Protein AF-A0A2Z5EG34-F1 (afdb_monomer_lite)

Secondary structure (DSSP, 8-state):
--HHHHHHHHHHHHHH---S---------HHHHHHHHHHHHTS--S---B-TTS-TT---BEEEESS-EEE-TTT--SSP-GGGEEE---EEEEEETTEEEEEEEETTEEEEEEESSS--STTTSEE---HHHHHHHHHHHHHHHHTTTTSSTTT-------SS--TT-HHHHHHHHHHH--HHHIIIIISSTT-TTT-EEEETT--HHHHHHHHHHHTT-TTEEEEEETTEEEEEETTEEEEEE--SSS--HHHHHHHHHHHHTTTEEEEEEGGGTTSSEEEEEEEEHHHHHHHHHH-HHHHHHHEEE--TT--S--

Structure (mmCIF, N/CA/C/O backbone):
data_AF-A0A2Z5EG34-F1
#
_entry.id   AF-A0A2Z5EG34-F1
#
loop_
_atom_site.group_PDB
_atom_site.id
_atom_site.type_symbol
_atom_site.label_atom_id
_atom_site.label_alt_id
_atom_site.label_comp_id
_atom_site.label_asym_id
_atom_site.label_entity_id
_atom_site.label_seq_id
_atom_site.pdbx_PDB_ins_code
_atom_site.Cartn_x
_atom_site.Cartn_y
_atom_site.Cartn_z
_atom_site.occupancy
_atom_site.B_iso_or_equiv
_atom_site.auth_seq_id
_atom_site.auth_comp_id
_atom_site.auth_asym_id
_atom_site.auth_atom_id
_atom_site.pdbx_PDB_model_num
ATOM 1 N N . MET A 1 1 ? 37.515 2.424 -2.376 1.00 34.75 1 MET A N 1
ATOM 2 C CA . MET A 1 1 ? 37.565 3.226 -3.618 1.00 34.75 1 MET A CA 1
ATOM 3 C C . MET A 1 1 ? 36.125 3.601 -3.942 1.00 34.75 1 MET A C 1
ATOM 5 O O . MET A 1 1 ? 35.314 2.704 -4.103 1.00 34.75 1 MET A O 1
ATOM 9 N N . THR A 1 2 ? 35.752 4.876 -3.839 1.00 30.62 2 THR A N 1
ATOM 10 C CA . THR A 1 2 ? 34.340 5.303 -3.788 1.00 30.62 2 THR A CA 1
ATOM 11 C C . THR A 1 2 ? 33.711 5.290 -5.184 1.00 30.62 2 THR A C 1
ATOM 13 O O . THR A 1 2 ? 34.244 5.936 -6.084 1.00 30.62 2 THR A O 1
ATOM 16 N N . ILE A 1 3 ? 32.570 4.609 -5.347 1.00 33.88 3 ILE A N 1
ATOM 17 C CA . ILE A 1 3 ? 31.796 4.477 -6.603 1.00 33.88 3 ILE A CA 1
ATOM 18 C C . ILE A 1 3 ? 31.566 5.836 -7.299 1.00 33.88 3 ILE A C 1
ATOM 20 O O . ILE A 1 3 ? 31.658 5.930 -8.519 1.00 33.88 3 ILE A O 1
ATOM 24 N N . GLY A 1 4 ? 31.422 6.930 -6.538 1.00 29.20 4 GLY A N 1
ATOM 25 C CA . GLY A 1 4 ? 31.305 8.291 -7.086 1.00 29.20 4 GLY A CA 1
ATOM 26 C C . GLY A 1 4 ? 32.520 8.795 -7.890 1.00 29.20 4 GLY A C 1
ATOM 27 O O . GLY A 1 4 ? 32.334 9.497 -8.878 1.00 29.20 4 GLY A O 1
ATOM 28 N N . ARG A 1 5 ? 33.760 8.402 -7.545 1.00 32.72 5 ARG A N 1
ATOM 29 C CA . ARG A 1 5 ? 34.961 8.743 -8.345 1.00 32.72 5 ARG A CA 1
ATOM 30 C C . ARG A 1 5 ? 35.106 7.865 -9.591 1.00 32.72 5 ARG A C 1
ATOM 32 O O . ARG A 1 5 ? 35.781 8.261 -10.535 1.00 32.72 5 ARG A O 1
ATOM 39 N N . TRP A 1 6 ? 34.485 6.687 -9.594 1.00 36.12 6 TRP A N 1
ATOM 40 C CA . TRP A 1 6 ? 34.473 5.784 -10.743 1.00 36.12 6 TRP A CA 1
ATOM 41 C C . TRP A 1 6 ? 33.443 6.234 -11.791 1.00 36.12 6 TRP A C 1
ATOM 43 O O . TRP A 1 6 ? 33.775 6.284 -12.969 1.00 36.12 6 TRP A O 1
ATOM 53 N N . PHE A 1 7 ? 32.265 6.703 -11.358 1.00 34.62 7 PHE A N 1
ATOM 54 C CA . PHE A 1 7 ? 31.218 7.245 -12.237 1.00 34.62 7 PHE A CA 1
ATOM 55 C C . PHE A 1 7 ? 31.613 8.581 -12.895 1.00 34.62 7 PHE A C 1
ATOM 57 O O . PHE A 1 7 ? 31.449 8.748 -14.100 1.00 34.62 7 PHE A O 1
ATOM 64 N N . GLN A 1 8 ? 32.243 9.500 -12.146 1.00 35.69 8 GLN A N 1
ATOM 65 C CA . GLN A 1 8 ? 32.895 10.679 -12.743 1.00 35.69 8 GLN A CA 1
ATOM 66 C C . GLN A 1 8 ? 33.997 10.272 -13.731 1.00 35.69 8 GLN A C 1
ATOM 68 O O . GLN A 1 8 ? 34.144 10.898 -14.771 1.00 35.69 8 GLN A O 1
ATOM 73 N N . GLY A 1 9 ? 34.732 9.191 -13.451 1.00 37.25 9 GLY A N 1
ATOM 74 C CA . GLY A 1 9 ? 35.727 8.639 -14.368 1.00 37.25 9 GLY A CA 1
ATOM 75 C C . GLY A 1 9 ? 35.137 8.048 -15.653 1.00 37.25 9 GLY A C 1
ATOM 76 O O . GLY A 1 9 ? 35.780 8.155 -16.690 1.00 37.25 9 GLY A O 1
ATOM 77 N N . LEU A 1 10 ? 33.940 7.456 -15.608 1.00 36.50 10 LEU A N 1
ATOM 78 C CA . LEU A 1 10 ? 33.241 6.907 -16.777 1.00 36.50 10 LEU A CA 1
ATOM 79 C C . LEU A 1 10 ? 32.707 8.037 -17.679 1.00 36.50 10 LEU A C 1
ATOM 81 O O . LEU A 1 10 ? 32.947 8.038 -18.884 1.00 36.50 10 LEU A O 1
ATOM 85 N N . ILE A 1 11 ? 32.092 9.058 -17.068 1.00 36.75 11 ILE A N 1
ATOM 86 C CA . ILE A 1 11 ? 31.599 10.261 -17.757 1.00 36.75 11 ILE A CA 1
ATOM 87 C C . ILE A 1 11 ? 32.770 11.061 -18.359 1.00 36.75 11 ILE A C 1
ATOM 89 O O . ILE A 1 11 ? 32.725 11.433 -19.528 1.00 36.75 11 ILE A O 1
ATOM 93 N N . SER A 1 12 ? 33.858 11.277 -17.610 1.00 34.72 12 SER A N 1
ATOM 94 C CA . SER A 1 12 ? 35.022 12.031 -18.100 1.00 34.72 12 SER A CA 1
ATOM 95 C C . SER A 1 12 ? 35.828 11.286 -19.172 1.00 34.72 12 SER A C 1
ATOM 97 O O . SER A 1 12 ? 36.296 11.921 -20.112 1.00 34.72 12 SER A O 1
ATOM 99 N N . ARG A 1 13 ? 35.959 9.950 -19.102 1.00 35.88 13 ARG A N 1
ATOM 100 C CA . ARG A 1 13 ? 36.666 9.173 -20.143 1.00 35.88 13 ARG A CA 1
ATOM 101 C C . ARG A 1 13 ? 35.944 9.192 -21.488 1.00 35.88 13 ARG A C 1
ATOM 103 O O . ARG A 1 13 ? 36.617 9.231 -22.515 1.00 35.88 13 ARG A O 1
ATOM 110 N N . ASN A 1 14 ? 34.612 9.205 -21.495 1.00 38.03 14 ASN A N 1
ATOM 111 C CA . ASN A 1 14 ? 33.829 9.236 -22.735 1.00 38.03 14 ASN A CA 1
ATOM 112 C C . ASN A 1 14 ? 33.688 10.652 -23.322 1.00 38.03 14 ASN A C 1
ATOM 114 O O . ASN A 1 14 ? 33.504 10.784 -24.528 1.00 38.03 14 ASN A O 1
ATOM 118 N N . CYS A 1 15 ? 33.860 11.714 -22.523 1.00 35.44 15 CYS A N 1
ATOM 119 C CA . CYS A 1 15 ? 33.946 13.087 -23.042 1.00 35.44 15 CYS A CA 1
ATOM 120 C C . CYS A 1 15 ? 35.317 13.426 -23.661 1.00 35.44 15 CYS A C 1
ATOM 122 O O . CYS A 1 15 ? 35.383 14.274 -24.546 1.00 35.44 15 CYS A O 1
ATOM 124 N N . GLU A 1 16 ? 36.407 12.780 -23.227 1.00 31.05 16 GLU A N 1
ATOM 125 C CA . GLU A 1 16 ? 37.766 13.068 -23.726 1.00 31.05 16 GLU A CA 1
ATOM 126 C C . GLU A 1 16 ? 38.237 12.123 -24.849 1.00 31.05 16 GLU A C 1
ATOM 128 O O . GLU A 1 16 ? 39.164 12.454 -25.587 1.00 31.05 16 GLU A O 1
ATOM 133 N N . SER A 1 17 ? 37.582 10.974 -25.048 1.00 35.22 17 SER A N 1
ATOM 134 C CA . SER A 1 17 ? 37.924 10.000 -26.099 1.00 35.22 17 SER A CA 1
ATOM 135 C C . SER A 1 17 ? 37.089 10.157 -27.377 1.00 35.22 17 SER A C 1
ATOM 137 O O . SER A 1 17 ? 36.673 9.183 -28.001 1.00 35.22 17 SER A O 1
ATOM 139 N N . GLY A 1 18 ? 36.938 11.397 -27.855 1.00 35.00 18 GLY A N 1
ATOM 140 C CA . GLY A 1 18 ? 36.490 11.719 -29.221 1.00 35.00 18 GLY A CA 1
ATOM 141 C C . GLY A 1 18 ? 37.501 11.320 -30.312 1.00 35.00 18 GLY A C 1
ATOM 142 O O . GLY A 1 18 ? 37.714 12.057 -31.272 1.00 35.00 18 GLY A O 1
ATOM 143 N N . GLY A 1 19 ? 38.171 10.177 -30.149 1.00 33.28 19 GLY A N 1
ATOM 144 C CA . GLY A 1 19 ? 39.276 9.709 -30.972 1.00 33.28 19 GLY A CA 1
ATOM 145 C C . GLY A 1 19 ? 39.121 8.239 -31.344 1.00 33.28 19 GLY A C 1
ATOM 146 O O . GLY A 1 19 ? 39.514 7.360 -30.590 1.00 33.28 19 GLY A O 1
ATOM 147 N N . ALA A 1 20 ? 38.621 8.024 -32.561 1.00 35.72 20 ALA A N 1
ATOM 148 C CA . ALA A 1 20 ? 38.769 6.829 -33.392 1.00 35.72 20 ALA A CA 1
ATOM 149 C C . ALA A 1 20 ? 38.127 5.503 -32.913 1.00 35.72 20 ALA A C 1
ATOM 151 O O . ALA A 1 20 ? 38.729 4.692 -32.219 1.00 35.72 20 ALA A O 1
ATOM 152 N N . GLY A 1 21 ? 36.968 5.185 -33.505 1.00 33.00 21 GLY A N 1
ATOM 153 C CA . GLY A 1 21 ? 36.762 3.851 -34.091 1.00 33.00 21 GLY A CA 1
ATOM 154 C C . GLY A 1 21 ? 35.868 2.846 -33.360 1.00 33.00 21 GLY A C 1
ATOM 155 O O . GLY A 1 21 ? 35.730 1.730 -33.856 1.00 33.00 21 GLY A O 1
ATOM 156 N N . GLY A 1 22 ? 35.225 3.196 -32.248 1.00 30.83 22 GLY A N 1
ATOM 157 C CA . GLY A 1 22 ? 34.206 2.335 -31.640 1.00 30.83 22 GLY A CA 1
ATOM 158 C C . GLY A 1 22 ? 32.849 2.531 -32.314 1.00 30.83 22 GLY A C 1
ATOM 159 O O . GLY A 1 22 ? 32.220 3.566 -32.118 1.00 30.83 22 GLY A O 1
ATOM 160 N N . LYS A 1 23 ? 32.378 1.566 -33.113 1.00 30.23 23 LYS A N 1
ATOM 161 C CA . LYS A 1 23 ? 30.953 1.524 -33.487 1.00 30.23 23 LYS A CA 1
ATOM 162 C C . LYS A 1 23 ? 30.122 1.363 -32.205 1.00 30.23 23 LYS A C 1
ATOM 164 O O . LYS A 1 23 ? 30.540 0.570 -31.360 1.00 30.23 23 LYS A O 1
ATOM 169 N N . PRO A 1 24 ? 28.966 2.039 -32.066 1.00 36.91 24 PRO A N 1
ATOM 170 C CA . PRO A 1 24 ? 28.042 1.758 -30.975 1.00 36.91 24 PRO A CA 1
ATOM 171 C C . PR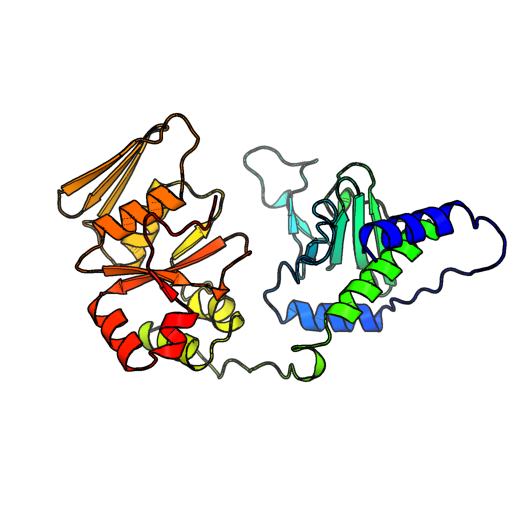O A 1 24 ? 27.656 0.280 -31.063 1.00 36.91 24 PRO A C 1
ATOM 173 O O . PRO A 1 24 ? 27.092 -0.176 -32.061 1.00 36.91 24 PRO A O 1
ATOM 176 N N . THR A 1 25 ? 28.073 -0.501 -30.072 1.00 43.59 25 THR A N 1
ATOM 177 C CA . THR A 1 25 ? 27.696 -1.905 -29.968 1.00 43.59 25 THR A CA 1
ATOM 178 C C . THR A 1 25 ? 26.291 -1.908 -29.400 1.00 43.59 25 THR A C 1
ATOM 180 O O . THR A 1 25 ? 26.170 -1.822 -28.191 1.00 43.59 25 THR A O 1
ATOM 183 N N . GLY A 1 26 ? 25.249 -1.943 -30.231 1.00 50.06 26 GLY A N 1
ATOM 184 C CA . GLY A 1 26 ? 23.890 -2.171 -29.735 1.00 50.06 26 GLY A CA 1
ATOM 185 C C . GLY A 1 26 ? 23.854 -3.495 -28.970 1.00 50.06 26 GLY A C 1
ATOM 186 O O . GLY A 1 26 ? 23.788 -4.558 -29.587 1.00 50.06 26 GLY A O 1
ATOM 187 N N . ARG A 1 27 ? 24.009 -3.430 -27.643 1.00 65.25 27 ARG A N 1
ATOM 188 C CA . ARG A 1 27 ? 24.053 -4.603 -26.752 1.00 65.25 27 ARG A CA 1
ATOM 189 C C . ARG A 1 27 ? 22.650 -5.073 -26.393 1.00 65.25 27 ARG A C 1
ATOM 191 O O . ARG A 1 27 ? 22.444 -6.258 -26.132 1.00 65.25 27 ARG A O 1
ATOM 198 N N . ILE A 1 28 ? 21.690 -4.155 -26.423 1.00 77.38 28 ILE A N 1
ATOM 199 C CA . ILE A 1 28 ? 20.274 -4.433 -26.216 1.00 77.38 28 ILE A CA 1
ATOM 200 C C . ILE A 1 28 ? 19.667 -4.853 -27.553 1.00 77.38 28 ILE A C 1
ATOM 202 O O . ILE A 1 28 ? 19.673 -4.090 -28.521 1.00 77.38 28 ILE A O 1
ATOM 206 N N . THR A 1 29 ? 19.146 -6.080 -27.610 1.00 81.69 29 THR A N 1
ATOM 207 C CA . THR A 1 29 ? 18.460 -6.605 -28.797 1.00 81.69 29 THR A CA 1
ATOM 208 C C . THR A 1 29 ? 16.943 -6.590 -28.601 1.00 81.69 29 THR A C 1
ATOM 210 O O . THR A 1 29 ? 16.478 -6.685 -27.459 1.00 81.69 29 THR A O 1
ATOM 213 N N . PRO A 1 30 ? 16.156 -6.513 -29.692 1.00 81.06 30 PRO A N 1
ATOM 214 C CA . PRO A 1 30 ? 14.704 -6.649 -29.635 1.00 81.06 30 PRO A CA 1
ATOM 215 C C . PRO A 1 30 ? 14.240 -7.890 -28.871 1.00 81.06 30 PRO A C 1
ATOM 217 O O . PRO A 1 30 ? 13.355 -7.796 -28.031 1.00 81.06 30 PRO A O 1
ATOM 220 N N . GLU A 1 31 ? 14.869 -9.043 -29.109 1.00 77.81 31 GLU A N 1
ATOM 221 C CA . GLU A 1 31 ? 14.491 -10.315 -28.487 1.00 77.81 31 GLU A CA 1
ATOM 222 C C . GLU A 1 31 ? 14.730 -10.299 -26.977 1.00 77.81 31 GLU A C 1
ATOM 224 O O . GLU A 1 31 ? 13.917 -10.810 -26.208 1.00 77.81 31 GLU A O 1
ATOM 229 N N . ARG A 1 32 ? 15.840 -9.692 -26.545 1.00 75.62 32 ARG A N 1
ATOM 230 C CA . ARG A 1 32 ? 16.186 -9.566 -25.127 1.00 75.62 32 ARG A CA 1
ATOM 231 C C . ARG A 1 32 ? 15.225 -8.623 -24.411 1.00 75.62 32 ARG A C 1
ATOM 233 O O . ARG A 1 32 ? 14.746 -8.945 -23.327 1.00 75.62 32 ARG A O 1
ATOM 240 N N . LEU A 1 33 ? 14.923 -7.484 -25.031 1.00 78.75 33 LEU A N 1
ATOM 241 C CA . LEU A 1 33 ? 13.986 -6.511 -24.483 1.00 78.75 33 LEU A CA 1
ATOM 242 C C . LEU A 1 33 ? 12.561 -7.078 -24.433 1.00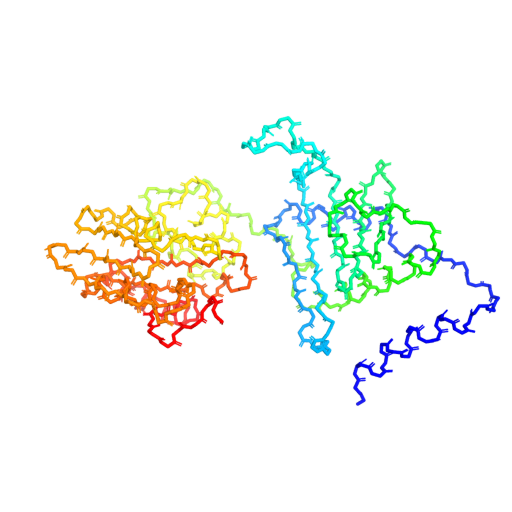 78.75 33 LEU A C 1
ATOM 244 O O . LEU A 1 33 ? 11.882 -6.923 -23.424 1.00 78.75 33 LEU A O 1
ATOM 248 N N . GLU A 1 34 ? 12.141 -7.817 -25.462 1.00 77.81 34 GLU A N 1
ATOM 249 C CA . GLU A 1 34 ? 10.852 -8.512 -25.489 1.00 77.81 34 GLU A CA 1
ATOM 250 C C . GLU A 1 34 ? 10.757 -9.582 -24.396 1.00 77.81 34 GLU A C 1
ATOM 252 O O . GLU A 1 34 ? 9.721 -9.690 -23.746 1.00 77.81 34 GLU A O 1
ATOM 257 N N . ALA A 1 35 ? 11.828 -10.338 -24.129 1.00 71.62 35 ALA A N 1
ATOM 258 C CA . ALA A 1 35 ? 11.853 -11.302 -23.027 1.00 71.62 35 ALA A CA 1
ATOM 259 C C . ALA A 1 35 ? 11.683 -10.615 -21.660 1.00 71.62 35 ALA A C 1
ATOM 261 O O . ALA A 1 35 ? 10.919 -11.092 -20.820 1.00 71.62 35 ALA A O 1
ATOM 262 N N . ILE A 1 36 ? 12.336 -9.467 -21.459 1.00 73.06 36 ILE A N 1
ATOM 263 C CA . ILE A 1 36 ? 12.190 -8.653 -20.244 1.00 73.06 36 ILE A CA 1
ATOM 264 C C . ILE A 1 36 ? 10.776 -8.085 -20.137 1.00 73.06 36 ILE A C 1
ATOM 266 O O . ILE A 1 36 ? 10.174 -8.153 -19.071 1.00 73.06 36 ILE A O 1
ATOM 270 N N . PHE A 1 37 ? 10.208 -7.572 -21.228 1.00 74.06 37 PHE A N 1
ATOM 271 C CA . PHE A 1 37 ? 8.843 -7.046 -21.239 1.00 74.06 37 PHE A CA 1
ATOM 272 C C . PHE A 1 37 ? 7.803 -8.141 -21.042 1.00 74.06 37 PHE A C 1
ATOM 274 O O . PHE A 1 37 ? 6.811 -7.921 -20.360 1.00 74.06 37 PHE A O 1
ATOM 281 N N . ALA A 1 38 ? 8.015 -9.332 -21.596 1.00 68.19 38 ALA A N 1
ATOM 282 C CA . ALA A 1 38 ? 7.157 -10.484 -21.365 1.00 68.19 38 ALA A CA 1
ATOM 283 C C . ALA A 1 38 ? 7.217 -10.944 -19.904 1.00 68.19 38 ALA A C 1
ATOM 285 O O . ALA A 1 38 ? 6.170 -11.221 -19.321 1.00 68.19 38 ALA A O 1
ATOM 286 N N . TYR A 1 39 ? 8.412 -10.968 -19.303 1.00 61.94 39 TYR A N 1
ATOM 287 C CA . TYR A 1 39 ? 8.579 -11.222 -17.873 1.00 61.94 39 TYR A CA 1
ATOM 288 C C . TYR A 1 39 ? 7.845 -10.166 -17.045 1.00 61.94 39 TYR A C 1
ATOM 290 O O . TYR A 1 39 ? 7.032 -10.503 -16.190 1.00 61.94 39 TYR A O 1
ATOM 298 N N . ALA A 1 40 ? 8.077 -8.891 -17.340 1.00 61.06 40 ALA A N 1
ATOM 299 C CA . ALA A 1 40 ? 7.568 -7.793 -16.542 1.00 61.06 40 ALA A CA 1
ATOM 300 C C . ALA A 1 40 ? 6.061 -7.540 -16.746 1.00 61.06 40 ALA A C 1
ATOM 302 O O . ALA A 1 40 ? 5.381 -7.185 -15.800 1.00 61.06 40 ALA A O 1
ATOM 303 N N . ARG A 1 41 ? 5.471 -7.824 -17.918 1.00 58.78 41 ARG A N 1
ATOM 304 C CA . ARG A 1 41 ? 3.998 -7.870 -18.102 1.00 58.78 41 ARG A CA 1
ATOM 305 C C . ARG A 1 41 ? 3.331 -8.961 -17.259 1.00 58.78 41 ARG A C 1
ATOM 307 O O . ARG A 1 41 ? 2.125 -8.924 -17.042 1.00 58.78 41 ARG A O 1
ATOM 314 N N . GLY A 1 42 ? 4.104 -9.951 -16.816 1.00 46.75 42 GLY A N 1
ATOM 315 C CA . GLY A 1 42 ? 3.672 -10.981 -15.878 1.00 46.75 42 GLY A CA 1
ATOM 316 C C . GLY A 1 42 ? 3.893 -10.624 -14.407 1.00 46.75 42 GLY A C 1
ATOM 317 O O . GLY A 1 42 ? 3.582 -11.463 -13.563 1.00 46.75 42 GLY A O 1
ATOM 318 N N . THR A 1 43 ? 4.431 -9.438 -14.093 1.00 43.03 43 THR A N 1
ATOM 319 C CA . THR A 1 43 ? 4.716 -8.980 -12.728 1.00 43.03 43 THR A CA 1
ATOM 320 C C . THR A 1 43 ? 4.121 -7.585 -12.483 1.00 43.03 43 THR A C 1
ATOM 322 O O . THR A 1 43 ? 4.163 -6.713 -13.340 1.00 43.03 43 THR A O 1
ATOM 325 N N . THR A 1 44 ? 3.565 -7.327 -11.298 1.00 39.44 44 THR A N 1
ATOM 326 C CA . THR A 1 44 ? 3.036 -6.004 -10.892 1.00 39.44 44 THR A CA 1
ATOM 327 C C . THR A 1 44 ? 4.132 -4.997 -10.529 1.00 39.44 44 THR A C 1
ATOM 329 O O . THR A 1 44 ? 3.946 -4.111 -9.699 1.00 39.44 44 THR A O 1
ATOM 332 N N . VAL A 1 45 ? 5.323 -5.129 -11.120 1.00 42.72 45 VAL A N 1
ATOM 333 C CA . VAL A 1 45 ? 6.454 -4.291 -10.739 1.00 42.72 45 VAL A CA 1
ATOM 334 C C . VAL A 1 45 ? 6.451 -2.984 -11.527 1.00 42.72 45 VAL A C 1
ATOM 336 O O . VAL A 1 45 ? 7.009 -2.902 -12.618 1.00 42.72 45 VAL A O 1
ATOM 339 N N . GLU A 1 46 ? 5.884 -1.938 -10.929 1.00 39.62 46 GLU A N 1
ATOM 340 C CA . GLU A 1 46 ? 6.000 -0.560 -11.429 1.00 39.62 46 GLU A CA 1
ATOM 341 C C . GLU A 1 46 ? 7.400 0.042 -11.185 1.00 39.62 46 GLU A C 1
ATOM 343 O O . GLU A 1 46 ? 7.775 1.038 -11.811 1.00 39.62 46 GLU A O 1
ATOM 348 N N . SER A 1 47 ? 8.218 -0.567 -10.308 1.00 42.66 47 SER A N 1
ATOM 349 C CA . SER A 1 47 ? 9.633 -0.206 -10.142 1.00 42.66 47 SER A CA 1
ATOM 350 C C . SER A 1 47 ? 10.524 -1.362 -9.657 1.00 42.66 47 SER A C 1
ATOM 352 O O . SER A 1 47 ? 10.286 -1.946 -8.602 1.00 42.66 47 SER A O 1
ATOM 354 N N . ILE A 1 48 ? 11.581 -1.706 -10.407 1.00 43.38 48 ILE A N 1
ATOM 355 C CA . ILE A 1 48 ? 12.607 -2.667 -9.952 1.00 43.38 48 ILE A CA 1
ATOM 356 C C . ILE A 1 48 ? 13.816 -1.872 -9.454 1.00 43.38 48 ILE A C 1
ATOM 358 O O . ILE A 1 48 ? 14.748 -1.606 -10.207 1.00 43.38 48 ILE A O 1
ATOM 362 N N . GLY A 1 49 ? 13.797 -1.537 -8.162 1.00 41.62 49 GLY A N 1
ATOM 363 C CA . GLY A 1 49 ? 14.984 -1.211 -7.370 1.00 41.62 49 GLY A CA 1
ATOM 364 C C . GLY A 1 49 ? 15.562 0.197 -7.548 1.00 41.62 49 GLY A C 1
ATOM 365 O O . GLY A 1 49 ? 15.958 0.613 -8.632 1.00 41.62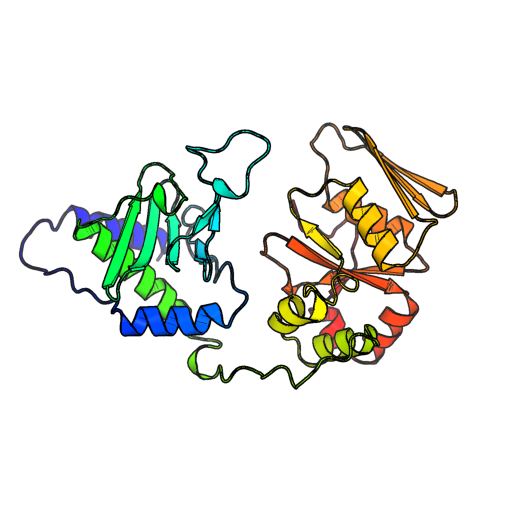 49 GLY A O 1
ATOM 366 N N . ALA A 1 50 ? 15.735 0.898 -6.426 1.00 39.72 50 ALA A N 1
ATOM 367 C CA . ALA A 1 50 ? 16.760 1.926 -6.324 1.00 39.72 50 ALA A CA 1
ATOM 368 C C . ALA A 1 50 ? 18.119 1.238 -6.110 1.00 39.72 50 ALA A C 1
ATOM 370 O O . ALA A 1 50 ? 18.265 0.397 -5.221 1.00 39.72 50 ALA A O 1
ATOM 371 N N . LEU A 1 51 ? 19.148 1.611 -6.876 1.00 42.16 51 LEU A N 1
ATOM 372 C CA . LEU A 1 51 ? 20.535 1.223 -6.582 1.00 42.16 51 LEU A CA 1
ATOM 373 C C . LEU A 1 51 ? 20.977 1.876 -5.253 1.00 42.16 51 LEU A C 1
ATOM 375 O O . LEU A 1 51 ? 21.594 2.940 -5.235 1.00 42.16 51 LEU A O 1
ATOM 379 N N . HIS A 1 52 ? 20.677 1.244 -4.114 1.00 37.44 52 HIS A N 1
ATOM 380 C CA . HIS A 1 52 ? 20.931 1.774 -2.762 1.00 37.44 52 HIS A CA 1
ATOM 381 C C . HIS A 1 52 ? 22.424 1.947 -2.401 1.00 37.44 52 HIS A C 1
ATOM 383 O O . HIS A 1 52 ? 22.752 2.465 -1.332 1.00 37.44 52 HIS A O 1
ATOM 389 N N . HIS A 1 53 ? 23.342 1.561 -3.292 1.00 38.28 53 HIS A N 1
ATOM 390 C CA . HIS A 1 53 ? 24.789 1.745 -3.135 1.00 38.28 53 HIS A CA 1
ATOM 391 C C . HIS A 1 53 ? 25.378 2.874 -3.992 1.00 38.28 53 HIS A C 1
ATOM 393 O O . HIS A 1 53 ? 26.587 3.125 -3.941 1.00 38.28 53 HIS A O 1
ATOM 399 N N . ALA A 1 54 ? 24.547 3.595 -4.745 1.00 36.56 54 ALA A N 1
ATOM 400 C CA . ALA A 1 54 ? 24.977 4.797 -5.435 1.00 36.56 54 ALA A CA 1
ATOM 401 C C . ALA A 1 54 ? 25.048 5.993 -4.451 1.00 36.56 54 ALA A C 1
ATOM 403 O O . ALA A 1 54 ? 24.282 6.060 -3.485 1.00 36.56 54 ALA A O 1
ATOM 404 N N . PRO A 1 55 ? 25.978 6.952 -4.634 1.00 35.47 55 PRO A N 1
ATOM 405 C CA . PRO A 1 55 ? 26.009 8.185 -3.843 1.00 35.47 55 PRO A CA 1
ATOM 406 C C . PRO A 1 55 ? 24.631 8.867 -3.837 1.00 35.47 55 PRO A C 1
ATOM 408 O O . PRO A 1 55 ? 23.939 8.796 -4.845 1.00 35.47 55 PRO A O 1
ATOM 411 N N . ARG A 1 56 ? 24.263 9.581 -2.757 1.00 36.50 56 ARG A N 1
ATOM 412 C CA . ARG A 1 56 ? 22.942 10.226 -2.498 1.00 36.50 56 ARG A CA 1
ATOM 413 C C . ARG A 1 56 ? 22.322 11.072 -3.639 1.00 36.50 56 ARG A C 1
ATOM 415 O O . ARG A 1 56 ? 21.209 11.557 -3.490 1.00 36.50 56 ARG A O 1
ATOM 422 N N . HIS A 1 57 ? 23.039 11.280 -4.737 1.00 35.84 57 HIS A N 1
ATOM 423 C CA . HIS A 1 57 ? 22.664 12.042 -5.927 1.00 35.84 57 HIS A CA 1
ATOM 424 C C . HIS A 1 57 ? 22.318 11.157 -7.141 1.00 35.84 57 HIS A C 1
ATOM 426 O O . HIS A 1 57 ? 21.752 11.674 -8.091 1.00 35.84 57 HIS A O 1
ATOM 432 N N . LEU A 1 58 ? 22.612 9.853 -7.127 1.00 40.25 58 LEU A N 1
ATOM 433 C CA . LEU A 1 58 ? 22.270 8.896 -8.186 1.00 40.25 58 LEU A CA 1
ATOM 434 C C . LEU A 1 58 ? 21.122 7.998 -7.707 1.00 40.25 58 LEU A C 1
ATOM 436 O O . LEU A 1 58 ? 21.332 6.853 -7.319 1.00 40.25 58 LEU A O 1
ATOM 440 N N . LYS A 1 59 ? 19.897 8.532 -7.694 1.00 42.59 59 LYS A N 1
ATOM 441 C CA . LYS A 1 59 ? 18.704 7.681 -7.646 1.00 42.59 59 LYS A CA 1
ATOM 442 C C . LYS A 1 59 ? 18.457 7.183 -9.062 1.00 42.59 59 LYS A C 1
ATOM 444 O O . LYS A 1 59 ? 17.872 7.910 -9.849 1.00 42.59 59 LYS A O 1
ATOM 449 N N . PHE A 1 60 ? 18.955 5.993 -9.377 1.00 44.75 60 PHE A N 1
ATOM 450 C CA . PHE A 1 60 ? 18.470 5.253 -10.533 1.00 44.75 60 PHE A CA 1
ATOM 451 C C . PHE A 1 60 ? 17.141 4.639 -10.134 1.00 44.75 60 PHE A C 1
ATOM 453 O O . PHE A 1 60 ? 17.128 3.715 -9.323 1.00 44.75 60 PHE A O 1
ATOM 460 N N . ASN A 1 61 ? 16.052 5.184 -10.660 1.00 49.50 61 ASN A N 1
ATOM 461 C CA . ASN A 1 61 ? 14.773 4.501 -10.614 1.00 49.50 61 ASN A CA 1
ATOM 462 C C . ASN A 1 61 ? 14.590 3.829 -11.964 1.00 49.50 61 ASN A C 1
ATOM 464 O O . ASN A 1 61 ? 14.639 4.524 -12.981 1.00 49.50 61 ASN A O 1
ATOM 468 N N . LEU A 1 62 ? 14.413 2.509 -11.948 1.00 55.31 62 LEU A N 1
ATOM 469 C CA . LEU A 1 62 ? 13.904 1.787 -13.097 1.00 55.31 62 LEU A CA 1
ATOM 470 C C . LEU A 1 62 ? 12.398 1.639 -12.949 1.00 55.31 62 LEU A C 1
ATOM 472 O O . LEU A 1 62 ? 11.948 0.890 -12.082 1.00 55.31 62 LEU A O 1
ATOM 476 N N . HIS A 1 63 ? 11.647 2.314 -13.811 1.00 61.72 63 HIS A N 1
ATOM 477 C CA . HIS A 1 63 ? 10.209 2.099 -13.924 1.00 61.72 63 HIS A CA 1
ATOM 478 C C . HIS A 1 63 ? 9.915 1.246 -15.147 1.00 61.72 63 HIS A C 1
ATOM 480 O O . HIS A 1 63 ? 10.428 1.515 -16.237 1.00 61.72 63 HIS A O 1
ATOM 486 N N . PHE A 1 64 ? 9.109 0.206 -14.949 1.00 64.06 64 PHE A N 1
ATOM 487 C CA . PHE A 1 64 ? 8.552 -0.567 -16.042 1.00 64.06 64 PHE A CA 1
ATOM 488 C C . PHE A 1 64 ? 7.082 -0.207 -16.188 1.00 64.06 64 PHE A C 1
ATOM 490 O O . PHE A 1 64 ? 6.313 -0.266 -15.233 1.00 64.06 64 PHE A O 1
ATOM 497 N N . HIS A 1 65 ? 6.704 0.155 -17.405 1.00 65.12 65 HIS A N 1
ATOM 498 C CA . HIS A 1 65 ? 5.329 0.486 -17.734 1.00 65.12 65 HIS A CA 1
ATOM 499 C C . HIS A 1 65 ? 4.827 -0.543 -18.761 1.00 65.12 65 HIS A C 1
ATOM 501 O O . HIS A 1 65 ? 5.152 -0.399 -19.938 1.00 65.12 65 HIS A O 1
ATOM 507 N N . PRO A 1 66 ? 4.118 -1.613 -18.347 1.00 52.38 66 PRO A N 1
ATOM 508 C CA . PRO A 1 66 ? 3.670 -2.684 -19.247 1.00 52.38 66 PRO A CA 1
ATOM 509 C C . PRO A 1 66 ? 2.559 -2.256 -20.199 1.00 52.38 66 PRO A C 1
ATOM 511 O O . PRO A 1 66 ? 2.606 -2.602 -21.377 1.00 52.38 66 PRO A O 1
ATOM 514 N N . ASP A 1 67 ? 1.609 -1.479 -19.677 1.00 55.16 67 ASP A N 1
ATOM 515 C CA . ASP A 1 67 ? 0.469 -0.916 -20.400 1.00 55.16 67 ASP A CA 1
ATOM 516 C C . ASP A 1 67 ? 0.391 0.588 -20.120 1.00 55.16 67 ASP A C 1
ATOM 518 O O . ASP A 1 67 ? -0.533 1.065 -19.455 1.00 55.16 67 ASP A O 1
ATOM 522 N N . PRO A 1 68 ? 1.404 1.361 -20.545 1.00 63.09 68 PRO A N 1
ATOM 523 C CA . PRO A 1 68 ? 1.470 2.747 -20.158 1.00 63.09 68 PRO A CA 1
ATOM 524 C C . PRO A 1 68 ? 0.358 3.547 -20.838 1.00 63.09 68 PRO A C 1
ATOM 526 O O . PRO A 1 68 ? 0.286 3.653 -22.069 1.00 63.09 68 PRO A O 1
ATOM 529 N N . PHE A 1 69 ? -0.473 4.171 -20.020 1.00 63.34 69 PHE A N 1
ATOM 530 C CA . PHE A 1 69 ? -1.338 5.247 -20.446 1.00 63.34 69 PHE A CA 1
ATOM 531 C C . PHE A 1 69 ? -0.929 6.514 -19.698 1.00 63.34 69 PHE A C 1
ATOM 533 O O . PHE A 1 69 ? -0.901 6.556 -18.472 1.00 63.34 69 PHE A O 1
ATOM 540 N N . GLU A 1 70 ? -0.595 7.560 -20.444 1.00 65.75 70 GLU A N 1
ATOM 541 C CA . GLU A 1 70 ? -0.267 8.872 -19.889 1.00 65.75 70 GLU A CA 1
ATOM 542 C C . GLU A 1 70 ? -1.366 9.865 -20.278 1.00 65.75 70 GLU A C 1
ATOM 544 O O . GLU A 1 70 ? -1.906 9.823 -21.386 1.00 65.75 70 GLU A O 1
ATOM 549 N N . ILE A 1 71 ? -1.693 10.790 -19.375 1.00 64.88 71 ILE A N 1
ATOM 550 C CA . ILE A 1 71 ? -2.521 11.948 -19.720 1.00 64.88 71 ILE A CA 1
ATOM 551 C C . ILE A 1 71 ? -1.676 12.884 -20.593 1.00 64.88 71 ILE A C 1
ATOM 553 O O . ILE A 1 71 ? -0.597 13.325 -20.184 1.00 64.88 71 ILE A O 1
ATOM 557 N N . ASP A 1 72 ? -2.172 13.239 -21.778 1.00 68.44 72 ASP A N 1
ATOM 558 C CA . ASP A 1 72 ? -1.573 14.272 -22.617 1.00 68.44 72 ASP A CA 1
ATOM 559 C C . ASP A 1 72 ? -1.806 15.643 -21.999 1.00 68.44 72 ASP A C 1
ATOM 561 O O . ASP A 1 72 ? -2.769 16.351 -22.295 1.00 68.44 72 ASP A O 1
ATOM 565 N N . MET A 1 73 ? -0.868 16.059 -21.162 1.00 63.22 73 MET A N 1
ATOM 566 C CA . MET A 1 73 ? -0.929 17.354 -20.490 1.00 63.22 73 MET A CA 1
ATOM 567 C C . MET A 1 73 ? -0.801 18.545 -21.447 1.00 63.22 73 MET A C 1
ATOM 569 O O . MET A 1 73 ? -1.032 19.677 -21.032 1.00 63.22 73 MET A O 1
ATOM 573 N N . ARG A 1 74 ? -0.474 18.328 -22.730 1.00 66.12 74 ARG A N 1
ATOM 574 C CA . ARG A 1 74 ? -0.555 19.380 -23.759 1.00 66.12 74 ARG A CA 1
ATOM 575 C C . ARG A 1 74 ? -2.000 19.640 -24.187 1.00 66.12 74 ARG A C 1
ATOM 577 O O . ARG A 1 74 ? -2.281 20.680 -24.778 1.00 66.12 74 ARG A O 1
ATOM 584 N N . ARG A 1 75 ? -2.896 18.682 -23.937 1.00 61.25 75 ARG A N 1
ATOM 585 C CA . ARG A 1 75 ? -4.315 18.707 -24.318 1.00 61.25 75 ARG A CA 1
ATOM 586 C C . ARG A 1 75 ? -5.251 18.752 -23.114 1.00 61.25 75 ARG A C 1
ATOM 588 O O . ARG A 1 75 ? -6.401 19.134 -23.294 1.00 61.25 75 ARG A O 1
ATOM 595 N N . ALA A 1 76 ? -4.752 18.397 -21.932 1.00 51.59 76 ALA A N 1
ATOM 596 C CA . ALA A 1 76 ? -5.523 18.316 -20.706 1.00 51.59 76 ALA A CA 1
ATOM 597 C C . ALA A 1 76 ? -6.225 19.635 -20.347 1.00 51.59 76 ALA A C 1
ATOM 599 O O . ALA A 1 76 ? -5.577 20.660 -20.121 1.00 51.59 76 ALA A O 1
ATOM 600 N N . ALA A 1 77 ? -7.551 19.583 -20.227 1.00 55.50 77 ALA A N 1
ATOM 601 C CA . ALA A 1 77 ? -8.345 20.580 -19.516 1.00 55.50 77 ALA A CA 1
ATOM 602 C C . ALA A 1 77 ? -8.868 19.964 -18.210 1.00 55.50 77 ALA A C 1
ATOM 604 O O . ALA A 1 77 ? -9.292 18.815 -18.198 1.00 55.50 77 ALA A O 1
ATOM 605 N N . LEU A 1 78 ? -8.867 20.708 -17.097 1.00 48.47 78 LEU A N 1
ATOM 606 C CA . LEU A 1 78 ? -9.453 20.210 -15.846 1.00 48.47 78 LEU A CA 1
ATOM 607 C C . LEU A 1 78 ? -10.993 20.333 -15.881 1.00 48.47 78 LEU A C 1
ATOM 609 O O . LEU A 1 78 ? -11.488 21.420 -16.199 1.00 48.47 78 LEU A O 1
ATOM 613 N N . PRO A 1 79 ? -11.762 19.284 -15.511 1.00 57.16 79 PRO A N 1
ATOM 614 C CA . PRO A 1 79 ? -11.327 17.924 -15.154 1.00 57.16 79 PRO A CA 1
ATOM 615 C C . PRO A 1 79 ? -10.956 17.062 -16.380 1.00 57.16 79 PRO A C 1
ATOM 617 O O . PRO A 1 79 ? -11.620 17.156 -17.416 1.00 57.16 79 PRO A O 1
ATOM 620 N N . TYR A 1 80 ? -9.935 16.203 -16.220 1.00 55.00 80 TYR A N 1
ATOM 621 C CA . TYR A 1 80 ? -9.360 15.373 -17.289 1.00 55.00 80 TYR A CA 1
ATOM 622 C C . TYR A 1 80 ? -10.405 14.510 -17.998 1.00 55.00 80 TYR A C 1
ATOM 624 O O . TYR A 1 80 ? -11.293 13.924 -17.368 1.00 55.00 80 TYR A O 1
ATOM 632 N N . ARG A 1 81 ? -10.269 14.380 -19.316 1.00 61.34 81 ARG A N 1
ATOM 633 C CA . ARG A 1 81 ? -11.173 13.582 -20.150 1.00 61.34 81 ARG A CA 1
ATOM 634 C C . ARG A 1 81 ? -10.503 12.302 -20.635 1.00 61.34 81 ARG A C 1
ATOM 636 O O . ARG A 1 81 ? -9.302 12.253 -20.872 1.00 61.34 81 ARG A O 1
ATOM 643 N N . ARG A 1 82 ? -11.297 11.246 -20.845 1.00 54.34 82 ARG A N 1
ATOM 644 C CA . ARG A 1 82 ? -10.795 9.952 -21.350 1.00 54.34 82 ARG A CA 1
ATOM 645 C C . ARG A 1 82 ? -10.118 10.049 -22.724 1.00 54.34 82 ARG A C 1
ATOM 647 O O . ARG A 1 82 ? -9.260 9.227 -23.011 1.00 54.34 82 ARG A O 1
ATOM 654 N N . ASP A 1 83 ? -10.484 11.019 -23.561 1.00 69.75 83 ASP A N 1
ATOM 655 C CA . ASP A 1 83 ? -9.854 11.264 -24.868 1.00 69.75 83 ASP A CA 1
ATOM 656 C C . ASP A 1 83 ? -8.498 11.988 -24.779 1.00 69.75 83 ASP A C 1
ATOM 658 O O . ASP A 1 83 ? -7.817 12.151 -25.792 1.00 69.75 83 ASP A O 1
ATOM 662 N N . GLU A 1 84 ? -8.085 12.387 -23.574 1.00 65.50 84 GLU A N 1
ATOM 663 C CA . GLU A 1 84 ? -6.771 12.967 -23.280 1.00 65.50 84 GLU A CA 1
ATOM 664 C C . GLU A 1 84 ? -5.758 11.898 -22.838 1.00 65.50 84 GLU A C 1
ATOM 666 O O . GLU A 1 84 ? -4.604 12.223 -22.590 1.00 65.50 84 GLU A O 1
ATOM 671 N N . ILE A 1 85 ? -6.158 10.624 -22.760 1.00 68.25 85 ILE A N 1
ATOM 672 C CA . ILE A 1 85 ? -5.285 9.498 -22.415 1.00 68.25 85 ILE A CA 1
ATOM 673 C C . ILE A 1 85 ? -4.604 8.973 -23.686 1.00 68.25 85 ILE A C 1
ATOM 675 O O . ILE A 1 85 ? -5.278 8.579 -24.640 1.00 68.25 85 ILE A O 1
ATOM 679 N N . ILE A 1 86 ? -3.270 8.931 -23.698 1.00 72.19 86 ILE A N 1
ATOM 680 C CA . ILE A 1 86 ? -2.478 8.393 -24.808 1.00 72.19 86 ILE A CA 1
ATOM 681 C C . ILE A 1 86 ? -1.764 7.121 -24.356 1.00 72.19 86 ILE A C 1
ATOM 683 O O . ILE A 1 86 ? -0.979 7.138 -23.410 1.00 72.19 86 ILE A O 1
ATOM 687 N N . ALA A 1 87 ? -1.999 6.028 -25.080 1.00 73.25 87 ALA A N 1
ATOM 688 C CA . ALA A 1 87 ? -1.230 4.797 -24.933 1.00 73.25 87 ALA A CA 1
ATOM 689 C C . ALA A 1 87 ? 0.179 4.985 -25.504 1.00 73.25 87 ALA A C 1
ATOM 691 O O . ALA A 1 87 ? 0.315 5.525 -26.600 1.00 73.25 87 ALA A O 1
ATOM 692 N N . HIS A 1 88 ? 1.217 4.534 -24.806 1.00 77.88 88 HIS A N 1
ATOM 693 C CA . HIS A 1 88 ? 2.582 4.466 -25.342 1.00 77.88 88 HIS A CA 1
ATOM 694 C C . HIS A 1 88 ? 3.148 3.044 -25.264 1.00 77.88 88 HIS A C 1
ATOM 696 O O . HIS A 1 88 ? 2.591 2.200 -24.566 1.00 77.88 88 HIS A O 1
ATOM 702 N N . PRO A 1 89 ? 4.231 2.744 -26.005 1.00 80.25 89 PRO A N 1
ATOM 703 C CA . PRO A 1 89 ? 4.905 1.458 -25.921 1.00 80.25 89 PRO A CA 1
ATOM 704 C C . PRO A 1 89 ? 5.405 1.155 -24.509 1.00 80.25 89 PRO A C 1
ATOM 706 O O . PRO A 1 89 ? 5.833 2.054 -23.772 1.00 80.25 89 PRO A O 1
ATOM 709 N N . ALA A 1 90 ? 5.427 -0.136 -24.173 1.00 79.56 90 ALA A N 1
ATOM 710 C CA . ALA A 1 90 ? 6.104 -0.601 -22.977 1.00 79.56 90 ALA A CA 1
ATOM 711 C C . ALA A 1 90 ? 7.569 -0.151 -22.992 1.00 79.56 90 ALA A C 1
ATOM 713 O O . ALA A 1 90 ? 8.241 -0.196 -24.031 1.00 79.56 90 ALA A O 1
ATOM 714 N N . HIS A 1 91 ? 8.049 0.332 -21.850 1.00 84.19 91 HIS A N 1
ATOM 715 C CA . HIS A 1 91 ? 9.384 0.903 -21.767 1.00 84.19 91 HIS A CA 1
ATOM 716 C C . HIS A 1 91 ? 10.003 0.764 -20.380 1.00 84.19 91 HIS A C 1
ATOM 718 O O . HIS A 1 91 ? 9.301 0.644 -19.375 1.00 84.19 91 HIS A O 1
ATOM 724 N N . LEU A 1 92 ? 11.333 0.800 -20.370 1.00 82.50 92 LEU A N 1
ATOM 725 C CA . LEU A 1 92 ? 12.168 0.998 -19.193 1.00 82.50 92 LEU A CA 1
ATOM 726 C C . LEU A 1 92 ? 12.524 2.476 -19.095 1.00 82.50 92 LEU A C 1
ATOM 728 O O . LEU A 1 92 ? 12.964 3.053 -20.089 1.00 82.50 92 LEU A O 1
ATOM 732 N N . ASP A 1 93 ? 12.350 3.071 -17.921 1.00 82.44 93 ASP A N 1
ATOM 733 C CA . ASP A 1 93 ? 12.798 4.430 -17.606 1.00 82.44 93 ASP A CA 1
ATOM 734 C C . ASP A 1 93 ? 14.054 4.388 -16.737 1.00 82.44 93 ASP A C 1
ATOM 736 O O . ASP A 1 93 ? 14.058 3.722 -15.713 1.00 82.44 93 ASP A O 1
ATOM 740 N N . PHE A 1 94 ? 15.095 5.118 -17.120 1.00 80.56 94 PHE A N 1
ATOM 741 C CA . PHE A 1 94 ? 16.278 5.389 -16.320 1.00 80.56 94 PHE A CA 1
ATOM 742 C C . PHE A 1 94 ? 16.327 6.885 -16.025 1.00 80.56 94 PHE A C 1
ATOM 744 O O . PHE A 1 94 ? 16.560 7.705 -16.918 1.00 80.56 94 PHE A O 1
ATOM 751 N N . SER A 1 95 ? 16.183 7.254 -14.757 1.00 71.12 95 SER A N 1
ATOM 752 C CA . SER A 1 95 ? 16.214 8.658 -14.345 1.00 71.12 95 SER A CA 1
ATOM 753 C C . SER A 1 95 ? 17.474 9.008 -13.550 1.00 71.12 95 SER A C 1
ATOM 755 O O . SER A 1 95 ? 17.940 8.260 -12.695 1.00 71.12 95 SER A O 1
ATOM 757 N N . TYR A 1 96 ? 18.040 10.178 -13.851 1.00 68.94 96 TYR A N 1
ATOM 758 C CA . TYR A 1 96 ? 19.082 10.868 -13.092 1.00 68.94 96 TYR A CA 1
ATOM 759 C C . TYR A 1 96 ? 18.844 12.372 -13.237 1.00 68.94 96 TYR A C 1
ATOM 761 O O . TYR A 1 96 ? 19.399 13.004 -14.130 1.00 68.94 96 TYR A O 1
ATOM 769 N N . MET A 1 97 ? 17.985 12.947 -12.390 1.00 61.47 97 MET A N 1
ATOM 770 C CA . MET A 1 97 ? 17.528 14.338 -12.525 1.00 61.47 97 MET A CA 1
ATOM 771 C C . MET A 1 97 ? 18.676 15.323 -12.832 1.00 61.47 97 MET A C 1
ATOM 773 O O . MET A 1 97 ? 19.655 15.365 -12.081 1.00 61.47 97 MET A O 1
ATOM 777 N N . PRO A 1 98 ? 18.568 16.138 -13.901 1.00 71.44 98 PRO A N 1
ATOM 778 C CA . PRO A 1 98 ? 17.397 16.346 -14.770 1.00 71.44 98 PRO A CA 1
ATOM 779 C C . PRO A 1 98 ? 17.318 15.403 -15.988 1.00 71.44 98 PRO A C 1
ATOM 781 O O . PRO A 1 98 ? 16.510 15.615 -16.886 1.00 71.44 98 PRO A O 1
ATOM 784 N N . ARG A 1 99 ? 18.179 14.394 -16.079 1.00 80.12 99 ARG A N 1
ATOM 785 C CA . ARG A 1 99 ? 18.248 13.486 -17.221 1.00 80.12 99 ARG A CA 1
ATOM 786 C C . ARG A 1 99 ? 17.278 12.325 -17.091 1.00 80.12 99 ARG A C 1
ATOM 788 O O . ARG A 1 99 ? 17.173 11.716 -16.028 1.00 80.12 99 ARG A O 1
ATOM 795 N N . PHE A 1 100 ? 16.635 12.006 -18.201 1.00 83.69 100 PHE A N 1
ATOM 796 C CA . PHE A 1 100 ? 15.782 10.839 -18.357 1.00 83.69 100 PHE A CA 1
ATOM 797 C C . PHE A 1 100 ? 16.206 10.091 -19.610 1.00 83.69 100 PHE A C 1
ATOM 799 O O . PHE A 1 100 ? 16.482 10.696 -20.646 1.00 83.69 100 PHE A O 1
ATOM 806 N N . ALA A 1 101 ? 16.264 8.777 -19.502 1.00 88.12 101 ALA A N 1
ATOM 807 C CA . ALA A 1 101 ? 16.568 7.858 -20.577 1.00 88.12 101 ALA A CA 1
ATOM 808 C C . ALA A 1 101 ? 15.466 6.811 -20.622 1.00 88.12 101 ALA A C 1
ATOM 810 O O . ALA A 1 101 ? 15.046 6.323 -19.580 1.00 88.12 101 ALA A O 1
ATOM 811 N N . LYS A 1 102 ? 14.995 6.447 -21.812 1.00 89.19 102 LYS A N 1
ATOM 812 C CA . LYS A 1 102 ? 13.993 5.390 -21.948 1.00 89.19 102 LYS A CA 1
ATOM 813 C C . LYS A 1 102 ? 14.377 4.414 -23.043 1.00 89.19 102 LYS A C 1
ATOM 815 O O . LYS A 1 102 ? 14.943 4.819 -24.058 1.00 89.19 102 LYS A O 1
ATOM 820 N N . ILE A 1 103 ? 14.043 3.145 -22.836 1.00 90.00 103 ILE A N 1
ATOM 821 C CA . ILE A 1 103 ? 14.238 2.073 -23.815 1.00 90.00 103 ILE A CA 1
ATOM 822 C C . ILE A 1 103 ? 12.903 1.389 -24.032 1.00 90.00 103 ILE A C 1
ATOM 824 O O . ILE A 1 103 ? 12.274 0.942 -23.076 1.00 90.00 103 ILE A O 1
ATOM 828 N N . SER A 1 104 ? 12.471 1.307 -25.283 1.00 89.56 104 SER A N 1
ATOM 829 C CA . SER A 1 104 ? 11.191 0.708 -25.661 1.00 89.56 104 SER A CA 1
ATOM 830 C C . SER A 1 104 ? 11.326 -0.173 -26.891 1.00 89.56 104 SER A C 1
ATOM 832 O O . SER A 1 104 ? 12.316 -0.084 -27.617 1.00 89.56 104 SER A O 1
ATOM 834 N N . LEU A 1 105 ? 10.328 -1.026 -27.118 1.00 85.38 105 LEU A N 1
ATOM 835 C CA . LEU A 1 105 ? 10.209 -1.814 -28.336 1.00 85.38 105 LEU A CA 1
ATOM 836 C C . LEU A 1 105 ? 9.102 -1.206 -29.201 1.00 85.38 105 LEU A C 1
ATOM 838 O O . LEU A 1 105 ? 7.937 -1.203 -28.805 1.00 85.38 105 LEU A O 1
ATOM 842 N N . VAL A 1 106 ? 9.467 -0.690 -30.372 1.00 82.94 106 VAL A N 1
ATOM 843 C CA . VAL A 1 106 ? 8.544 -0.054 -31.323 1.00 82.94 106 VAL A CA 1
ATOM 844 C C . VAL A 1 106 ? 8.696 -0.746 -32.668 1.00 82.94 106 VAL A C 1
ATOM 846 O O . VAL A 1 106 ? 9.792 -0.794 -33.221 1.00 82.94 106 VAL A O 1
ATOM 849 N N . ASP A 1 107 ? 7.613 -1.347 -33.164 1.00 83.88 107 ASP A N 1
ATOM 850 C CA . ASP A 1 107 ? 7.586 -2.097 -34.429 1.00 83.88 107 ASP A CA 1
ATOM 851 C C . ASP A 1 107 ? 8.694 -3.166 -34.554 1.00 83.88 107 ASP A C 1
ATOM 853 O O . ASP A 1 107 ? 9.213 -3.433 -35.637 1.00 83.88 107 ASP A O 1
ATOM 857 N N . GLY A 1 108 ? 9.073 -3.787 -33.430 1.00 78.50 108 GLY A N 1
ATOM 858 C CA . GLY A 1 108 ? 10.130 -4.803 -33.370 1.00 78.50 108 GLY A CA 1
ATOM 859 C C . GLY A 1 108 ? 11.559 -4.249 -33.324 1.00 78.50 108 GLY A C 1
ATOM 860 O O . GLY A 1 108 ? 12.510 -5.024 -33.386 1.00 78.50 108 GLY A O 1
ATOM 861 N N . TYR A 1 109 ? 11.728 -2.933 -33.183 1.00 84.62 109 TYR A N 1
ATOM 862 C CA . TYR A 1 109 ? 13.024 -2.272 -33.041 1.00 84.62 109 TYR A CA 1
ATOM 863 C C . TYR A 1 109 ? 13.191 -1.662 -31.652 1.00 84.62 109 TYR A C 1
ATOM 865 O O . TYR A 1 109 ? 12.229 -1.204 -31.036 1.00 84.62 109 TYR A O 1
ATOM 873 N N . VAL A 1 110 ? 14.434 -1.630 -31.167 1.00 87.75 110 VAL A N 1
ATOM 874 C CA . VAL A 1 110 ? 14.771 -0.929 -29.925 1.00 87.75 110 VAL A CA 1
ATOM 875 C C . VAL A 1 110 ? 14.789 0.573 -30.199 1.00 87.75 110 VAL A C 1
ATOM 877 O O . VAL A 1 110 ? 15.590 1.057 -31.001 1.00 87.75 110 VAL A O 1
ATOM 880 N N . GLU A 1 111 ? 13.913 1.306 -29.522 1.00 92.12 111 GLU A N 1
ATOM 881 C CA . GLU A 1 111 ? 13.862 2.762 -29.546 1.00 92.12 111 GLU A CA 1
ATOM 882 C C . GLU A 1 111 ? 14.466 3.325 -28.255 1.00 92.12 111 GLU A C 1
ATOM 884 O O . GLU A 1 111 ? 14.009 3.012 -27.152 1.00 92.12 111 GLU A O 1
ATOM 889 N N . TYR A 1 112 ? 15.474 4.184 -28.417 1.00 92.56 112 TYR A N 1
ATOM 890 C CA . TYR A 1 112 ? 16.145 4.904 -27.340 1.00 92.56 112 TYR A CA 1
ATOM 891 C C . TYR A 1 112 ? 15.607 6.327 -27.281 1.00 92.56 112 TYR A C 1
ATOM 893 O O . TYR A 1 112 ? 15.580 7.030 -28.296 1.00 92.56 112 TYR A O 1
ATOM 901 N N . ARG A 1 113 ? 15.230 6.784 -26.091 1.00 92.75 113 ARG A N 1
ATOM 902 C CA . ARG A 1 113 ? 14.829 8.171 -25.854 1.00 92.75 113 ARG A CA 1
ATOM 903 C C . ARG A 1 113 ? 15.685 8.806 -24.779 1.00 92.75 113 ARG A C 1
ATOM 905 O O . ARG A 1 113 ? 16.133 8.127 -23.858 1.00 92.75 113 ARG A O 1
ATOM 912 N N . TRP A 1 114 ? 15.886 10.112 -24.895 1.00 90.75 114 TRP A N 1
ATOM 913 C CA . TRP A 1 114 ? 16.721 10.887 -23.989 1.00 90.75 114 TRP A CA 1
ATOM 914 C C . TRP A 1 114 ? 16.145 12.287 -23.760 1.00 90.75 114 TRP A C 1
ATOM 916 O O . TRP A 1 114 ? 15.641 12.932 -24.681 1.00 90.75 114 TRP A O 1
ATOM 926 N N . SER A 1 115 ? 16.260 12.778 -22.531 1.00 87.56 115 SER A N 1
ATOM 927 C CA . SER A 1 115 ? 16.010 14.169 -22.162 1.00 87.56 115 SER A CA 1
ATOM 928 C C . SER A 1 115 ? 17.063 14.649 -21.169 1.00 87.56 115 SER A C 1
ATOM 930 O O . SER A 1 115 ? 17.497 13.897 -20.302 1.00 87.56 115 SER A O 1
ATOM 932 N N . GLU A 1 116 ? 17.455 15.921 -21.274 1.00 84.50 116 GLU A N 1
ATOM 933 C CA . GLU A 1 116 ? 18.325 16.604 -20.301 1.00 84.50 116 GLU A CA 1
ATOM 934 C C . GLU A 1 116 ? 17.591 17.671 -19.475 1.00 84.50 116 GLU A C 1
ATOM 936 O O . GLU A 1 116 ? 18.200 18.332 -18.635 1.00 84.50 116 GLU A O 1
ATOM 941 N N . THR A 1 117 ? 16.296 17.875 -19.717 1.00 78.50 117 THR A N 1
ATOM 942 C CA . THR A 1 117 ? 15.538 19.042 -19.231 1.00 78.50 117 THR A CA 1
ATOM 943 C C . THR A 1 117 ? 14.555 18.714 -18.109 1.00 78.50 117 THR A C 1
ATOM 945 O O . THR A 1 117 ? 13.731 19.550 -17.747 1.00 78.50 117 THR A O 1
ATOM 948 N N . GLY A 1 118 ? 14.634 17.520 -17.525 1.00 69.25 118 GLY A N 1
ATOM 949 C CA . GLY A 1 118 ? 13.750 17.084 -16.446 1.00 69.25 118 GLY A CA 1
ATOM 950 C C . GLY A 1 118 ? 12.435 16.473 -16.935 1.00 69.25 118 GLY A C 1
ATOM 951 O O . GLY A 1 118 ? 11.511 16.301 -16.144 1.00 69.25 118 GLY A O 1
ATOM 952 N N . GLN A 1 119 ? 12.319 16.178 -18.230 1.00 73.12 119 GLN A N 1
ATOM 953 C CA . GLN A 1 119 ? 11.098 15.633 -18.813 1.00 73.12 119 GLN A CA 1
ATOM 954 C C . GLN A 1 119 ? 10.990 14.128 -18.547 1.00 73.12 119 GLN A C 1
ATOM 956 O O . GLN A 1 119 ? 11.587 13.328 -19.256 1.00 73.12 119 GLN A O 1
ATOM 961 N N . ALA A 1 120 ? 10.201 13.754 -17.540 1.00 71.75 120 ALA A N 1
ATOM 962 C CA . ALA A 1 120 ? 9.999 12.356 -17.147 1.00 71.75 120 ALA A CA 1
ATOM 963 C C . ALA A 1 120 ? 9.045 11.571 -18.067 1.00 71.75 120 ALA A C 1
ATOM 965 O O . ALA A 1 120 ? 9.051 10.343 -18.072 1.00 71.75 120 ALA A O 1
ATOM 966 N N . ARG A 1 121 ? 8.199 12.259 -18.841 1.00 77.81 121 ARG A N 1
ATOM 967 C CA . ARG A 1 121 ? 7.165 11.615 -19.666 1.00 77.81 121 ARG A CA 1
ATOM 968 C C . ARG A 1 121 ? 7.743 10.964 -20.907 1.00 77.81 121 ARG A C 1
ATOM 970 O O . ARG A 1 121 ? 8.704 11.472 -21.493 1.00 77.81 121 ARG A O 1
ATOM 977 N N . TYR A 1 122 ? 7.127 9.869 -21.344 1.00 80.88 122 TYR A N 1
ATOM 978 C CA . TYR A 1 122 ? 7.589 9.126 -22.518 1.00 80.88 122 TYR A CA 1
ATOM 979 C C . TYR A 1 122 ? 7.651 10.001 -23.779 1.00 80.88 122 TYR A C 1
ATOM 981 O O . TYR A 1 122 ? 8.653 10.004 -24.497 1.00 80.88 122 TYR A O 1
ATOM 989 N N . TYR A 1 123 ? 6.610 10.802 -24.012 1.00 79.38 123 TYR A N 1
ATOM 990 C CA . TYR A 1 123 ? 6.498 11.663 -25.193 1.00 79.38 123 TYR A CA 1
ATOM 991 C C . TYR A 1 123 ? 7.375 12.911 -25.160 1.00 79.38 123 TYR A C 1
ATOM 993 O O . TYR A 1 123 ? 7.706 13.445 -26.218 1.00 79.38 123 TYR A O 1
ATOM 1001 N N . ASP A 1 124 ? 7.737 13.369 -23.965 1.00 81.25 124 ASP A N 1
ATOM 1002 C CA . ASP A 1 124 ? 8.589 14.541 -23.797 1.00 81.25 124 ASP A CA 1
ATOM 1003 C C . ASP A 1 124 ? 10.080 14.166 -23.927 1.00 81.25 124 ASP A C 1
ATOM 1005 O O . ASP A 1 124 ? 10.899 15.010 -24.286 1.00 81.25 124 ASP A O 1
ATOM 1009 N N . CYS A 1 125 ? 10.437 12.891 -23.723 1.00 85.75 125 CYS A N 1
ATOM 1010 C CA . CYS A 1 125 ? 11.753 12.359 -24.075 1.00 85.75 125 CYS A CA 1
ATOM 1011 C C . CYS A 1 125 ? 11.864 12.147 -25.593 1.00 85.75 125 CYS A C 1
ATOM 1013 O O . CYS A 1 125 ? 11.179 11.296 -26.170 1.00 85.75 125 CYS A O 1
ATOM 1015 N N . ALA A 1 126 ? 12.755 12.894 -26.247 1.00 88.81 126 ALA A N 1
ATOM 1016 C CA . ALA A 1 126 ? 12.979 12.777 -27.683 1.00 88.81 126 ALA A CA 1
ATOM 1017 C C . ALA A 1 126 ? 13.686 11.459 -28.027 1.00 88.81 126 ALA A C 1
ATOM 1019 O O . ALA A 1 126 ? 14.561 11.007 -27.287 1.00 88.81 126 ALA A O 1
ATOM 1020 N N . VAL A 1 127 ? 13.348 10.871 -29.178 1.00 92.00 127 VAL A N 1
ATOM 1021 C CA . VAL A 1 127 ? 14.116 9.750 -29.739 1.00 92.00 127 VAL A CA 1
ATOM 1022 C C . VAL A 1 127 ? 15.544 10.221 -29.995 1.00 92.00 127 VAL A C 1
ATOM 1024 O O . VAL A 1 127 ? 15.754 11.251 -30.641 1.00 92.00 127 VAL A O 1
ATOM 1027 N N . THR A 1 128 ? 16.521 9.480 -29.476 1.00 90.69 128 THR A N 1
ATOM 1028 C CA . THR A 1 128 ? 17.934 9.802 -29.647 1.00 90.69 128 THR A CA 1
ATOM 1029 C C . THR A 1 128 ? 18.609 8.868 -30.639 1.00 90.69 128 THR A C 1
ATOM 1031 O O . THR A 1 128 ? 18.394 7.657 -30.661 1.00 90.69 128 THR A O 1
ATOM 1034 N N . HIS A 1 129 ? 19.465 9.463 -31.463 1.00 89.75 129 HIS A N 1
ATOM 1035 C CA . HIS A 1 129 ? 20.395 8.762 -32.344 1.00 89.75 129 HIS A CA 1
ATOM 1036 C C . HIS A 1 129 ? 21.851 9.109 -32.007 1.00 89.75 129 HIS A C 1
ATOM 1038 O O . HIS A 1 129 ? 22.754 8.755 -32.764 1.00 89.75 129 HIS A O 1
ATOM 1044 N N . ASP A 1 130 ? 22.082 9.826 -30.901 1.00 88.88 130 ASP A N 1
ATOM 1045 C CA . ASP A 1 130 ? 23.419 10.177 -30.434 1.00 88.88 130 ASP A CA 1
ATOM 1046 C C . ASP A 1 130 ? 24.110 8.918 -29.876 1.00 88.88 130 ASP A C 1
ATOM 1048 O O . ASP A 1 130 ? 23.651 8.364 -28.870 1.00 88.88 130 ASP A O 1
ATOM 1052 N N . PRO A 1 131 ? 25.223 8.461 -30.482 1.00 85.06 131 PRO A N 1
ATOM 1053 C CA . PRO A 1 131 ? 25.931 7.269 -30.027 1.00 85.06 131 PRO A CA 1
ATOM 1054 C C . PRO A 1 131 ? 26.395 7.345 -28.569 1.00 85.06 131 PRO A C 1
ATOM 1056 O O . PRO A 1 131 ? 26.469 6.309 -27.914 1.00 85.06 131 PRO A O 1
ATOM 1059 N N . ALA A 1 132 ? 26.704 8.539 -28.050 1.00 83.12 132 ALA A N 1
ATOM 1060 C CA . ALA A 1 132 ? 27.141 8.702 -26.665 1.00 83.12 132 ALA A CA 1
ATOM 1061 C C . ALA A 1 132 ? 25.985 8.501 -25.675 1.00 83.12 132 ALA A C 1
ATOM 1063 O O . ALA A 1 132 ? 26.173 7.902 -24.617 1.00 83.12 132 ALA A O 1
ATOM 1064 N N . GLN A 1 133 ? 24.786 8.965 -26.034 1.00 87.31 133 GLN A N 1
ATOM 1065 C CA . GLN A 1 133 ? 23.579 8.767 -25.230 1.00 87.31 133 GLN A CA 1
ATOM 1066 C C . GLN A 1 133 ? 23.147 7.303 -25.269 1.00 87.31 133 GLN A C 1
ATOM 1068 O O . GLN A 1 133 ? 22.899 6.722 -24.220 1.00 87.31 133 GLN A O 1
ATOM 1073 N N . ILE A 1 134 ? 23.147 6.682 -26.452 1.00 87.12 134 ILE A N 1
ATOM 1074 C CA . ILE A 1 134 ? 22.841 5.253 -26.609 1.00 87.12 134 ILE A CA 1
ATOM 1075 C C . ILE A 1 134 ? 23.810 4.397 -25.786 1.00 87.12 134 ILE A C 1
ATOM 1077 O O . ILE A 1 134 ? 23.365 3.545 -25.028 1.00 87.12 134 ILE A O 1
ATOM 1081 N N . ALA A 1 135 ? 25.118 4.663 -25.857 1.00 82.06 135 ALA A N 1
ATOM 1082 C CA . ALA A 1 135 ? 26.106 3.916 -25.078 1.00 82.06 135 ALA A CA 1
ATOM 1083 C C . ALA A 1 135 ? 25.890 4.052 -23.562 1.00 82.06 135 ALA A C 1
ATOM 1085 O O . ALA A 1 135 ? 26.041 3.082 -22.829 1.00 82.06 135 ALA A O 1
ATOM 1086 N N . LEU A 1 136 ? 25.504 5.239 -23.086 1.00 81.69 136 LEU A N 1
ATOM 1087 C CA . LEU A 1 136 ? 25.200 5.453 -21.672 1.00 81.69 136 LEU A CA 1
ATOM 1088 C C . LEU A 1 136 ? 23.940 4.697 -21.231 1.00 81.69 136 LEU A C 1
ATOM 1090 O O . LEU A 1 136 ? 23.884 4.198 -20.109 1.00 81.69 136 LEU A O 1
ATOM 1094 N N . ILE A 1 137 ? 22.936 4.630 -22.105 1.00 86.31 137 ILE A N 1
ATOM 1095 C CA . ILE A 1 137 ? 21.714 3.864 -21.874 1.00 86.31 137 ILE A CA 1
ATOM 1096 C C . ILE A 1 137 ? 22.030 2.360 -21.828 1.00 86.31 137 ILE A C 1
ATOM 1098 O O . ILE A 1 137 ? 21.591 1.684 -20.899 1.00 86.31 137 ILE A O 1
ATOM 1102 N N . ASP A 1 138 ? 22.841 1.859 -22.763 1.00 84.19 138 ASP A N 1
ATOM 1103 C CA . ASP A 1 138 ? 23.324 0.473 -22.774 1.00 84.19 138 ASP A CA 1
ATOM 1104 C C . ASP A 1 138 ? 24.108 0.142 -21.492 1.00 84.19 138 ASP A C 1
ATOM 1106 O O . ASP A 1 138 ? 23.851 -0.878 -20.858 1.00 84.19 138 ASP A O 1
ATOM 1110 N N . ASP A 1 139 ? 25.013 1.023 -21.054 1.00 78.56 139 ASP A N 1
ATOM 1111 C CA . ASP A 1 139 ? 25.782 0.833 -19.817 1.00 78.56 139 ASP A CA 1
ATOM 1112 C C . ASP A 1 139 ? 24.877 0.828 -18.569 1.00 78.56 139 ASP A C 1
ATOM 1114 O O . ASP A 1 139 ? 25.115 0.070 -17.624 1.00 78.56 139 ASP A O 1
ATOM 1118 N N . ALA A 1 140 ? 23.836 1.668 -18.542 1.00 75.94 140 ALA A N 1
ATOM 1119 C CA . ALA A 1 140 ? 22.860 1.694 -17.453 1.00 75.94 140 ALA A CA 1
ATOM 1120 C C . ALA A 1 140 ? 22.009 0.416 -17.421 1.00 75.94 140 ALA A C 1
ATOM 1122 O O . ALA A 1 140 ? 21.743 -0.116 -16.341 1.00 75.94 140 ALA A O 1
ATOM 1123 N N . PHE A 1 141 ? 21.622 -0.091 -18.592 1.00 79.00 141 PHE A N 1
ATOM 1124 C CA . PHE A 1 141 ? 20.910 -1.354 -18.735 1.00 79.00 141 PHE A CA 1
ATOM 1125 C C . PHE A 1 141 ? 21.772 -2.547 -18.300 1.00 79.00 141 PHE A C 1
ATOM 1127 O O . PHE A 1 141 ? 21.319 -3.343 -17.482 1.00 79.00 141 PHE A O 1
ATOM 1134 N N . ASP A 1 142 ? 23.021 -2.636 -18.767 1.00 75.44 142 ASP A N 1
ATOM 1135 C CA . ASP A 1 142 ? 23.969 -3.690 -18.376 1.00 75.44 142 ASP A CA 1
ATOM 1136 C C . ASP A 1 142 ? 24.215 -3.666 -16.859 1.00 75.44 142 ASP A C 1
ATOM 1138 O O . ASP A 1 142 ? 24.274 -4.709 -16.208 1.00 75.44 142 ASP A O 1
ATOM 1142 N N . LEU A 1 143 ? 24.337 -2.470 -16.268 1.00 66.50 143 LEU A N 1
ATOM 1143 C CA . LEU A 1 143 ? 24.475 -2.319 -14.823 1.00 66.50 143 LEU A CA 1
ATOM 1144 C C . LEU A 1 143 ? 23.224 -2.811 -14.096 1.00 66.50 143 LEU A C 1
ATOM 1146 O O . LEU A 1 143 ? 23.351 -3.525 -13.103 1.00 66.50 143 LEU A O 1
ATOM 1150 N N . TRP A 1 144 ? 22.034 -2.426 -14.554 1.00 72.38 144 TRP A N 1
ATOM 1151 C CA . TRP A 1 144 ? 20.786 -2.904 -13.970 1.00 72.38 144 TRP A CA 1
ATOM 1152 C C . TRP A 1 144 ? 20.705 -4.431 -14.031 1.00 72.38 144 TRP A C 1
ATOM 1154 O O . TRP A 1 144 ? 20.512 -5.069 -13.000 1.00 72.38 144 TRP A O 1
ATOM 1164 N N . GLU A 1 145 ? 20.951 -5.016 -15.198 1.00 68.75 145 GLU A N 1
ATOM 1165 C CA . GLU A 1 145 ? 20.881 -6.457 -15.418 1.00 68.75 145 GLU A CA 1
ATOM 1166 C C . GLU A 1 145 ? 21.914 -7.233 -14.593 1.00 68.75 145 GLU A C 1
ATOM 1168 O O . GLU A 1 145 ? 21.576 -8.223 -13.950 1.00 68.75 145 GLU A O 1
ATOM 1173 N N . ALA A 1 146 ? 23.152 -6.744 -14.507 1.00 63.28 146 ALA A N 1
ATOM 1174 C CA . ALA A 1 146 ? 24.176 -7.336 -13.647 1.00 63.28 146 ALA A CA 1
ATOM 1175 C C . ALA A 1 146 ? 23.817 -7.267 -12.150 1.00 63.28 146 ALA A C 1
ATOM 1177 O O . ALA A 1 146 ? 24.338 -8.049 -11.359 1.00 63.28 146 ALA A O 1
ATOM 1178 N N . ASN A 1 147 ? 22.940 -6.340 -11.750 1.00 56.19 147 ASN A N 1
ATOM 1179 C CA . ASN A 1 147 ? 22.413 -6.244 -10.387 1.00 56.19 147 ASN A CA 1
ATOM 1180 C C . ASN A 1 147 ? 21.055 -6.955 -10.210 1.00 56.19 147 ASN A C 1
ATOM 1182 O O . ASN A 1 147 ? 20.551 -7.004 -9.088 1.00 56.19 147 ASN A O 1
ATOM 1186 N N . LEU A 1 148 ? 20.472 -7.536 -11.268 1.00 58.16 148 LEU A N 1
ATOM 1187 C CA . LEU A 1 148 ? 19.319 -8.441 -11.159 1.00 58.16 148 LEU A CA 1
ATOM 1188 C C . LEU A 1 148 ? 19.728 -9.842 -10.679 1.00 58.16 148 LEU A C 1
ATOM 1190 O O . LEU A 1 148 ? 18.908 -10.564 -10.102 1.00 58.16 148 LEU A O 1
ATOM 1194 N N . GLU A 1 149 ? 20.984 -10.244 -10.886 1.00 44.31 149 GLU A N 1
ATOM 1195 C CA . GLU A 1 149 ? 21.470 -11.571 -10.504 1.00 44.31 149 GLU A CA 1
ATOM 1196 C C . GLU A 1 149 ? 21.882 -11.649 -9.029 1.00 44.31 149 GLU A C 1
ATOM 1198 O O . GLU A 1 149 ? 23.054 -11.616 -8.668 1.00 44.31 149 GLU A O 1
ATOM 1203 N N . GLU A 1 150 ? 20.873 -11.859 -8.180 1.00 42.47 150 GLU A N 1
ATOM 1204 C CA . GLU A 1 150 ? 20.955 -12.937 -7.180 1.00 42.47 150 GLU A CA 1
ATOM 1205 C C . GLU A 1 150 ? 19.591 -13.529 -6.771 1.00 42.47 150 GLU A C 1
ATOM 1207 O O . GLU A 1 150 ? 19.564 -14.537 -6.067 1.00 42.47 150 GLU A O 1
ATOM 1212 N N . ARG A 1 151 ? 18.433 -12.989 -7.204 1.00 43.34 151 ARG A N 1
ATOM 1213 C CA . ARG A 1 151 ? 17.118 -13.593 -6.891 1.00 43.34 151 ARG A CA 1
ATOM 1214 C C . ARG A 1 151 ? 16.076 -13.333 -7.991 1.00 43.34 151 ARG A C 1
ATOM 1216 O O . ARG A 1 151 ? 15.588 -12.217 -8.085 1.00 43.34 151 ARG A O 1
ATOM 1223 N N . ARG A 1 152 ? 15.663 -14.389 -8.715 1.00 47.59 152 ARG A N 1
ATOM 1224 C CA . ARG A 1 152 ? 14.338 -14.611 -9.371 1.00 47.59 152 ARG A CA 1
ATOM 1225 C C . ARG A 1 152 ? 14.218 -14.757 -10.896 1.00 47.59 152 ARG A C 1
ATOM 1227 O O . ARG A 1 152 ? 13.243 -15.382 -11.288 1.00 47.59 152 ARG A O 1
ATOM 1234 N N . ILE A 1 153 ? 15.120 -14.306 -11.771 1.00 45.38 153 ILE A N 1
ATOM 1235 C CA . ILE A 1 153 ? 14.795 -14.356 -13.224 1.00 45.38 153 ILE A CA 1
ATOM 1236 C C . ILE A 1 153 ? 14.922 -15.771 -13.831 1.00 45.38 153 ILE A C 1
ATOM 1238 O O . ILE A 1 153 ? 14.109 -16.148 -14.670 1.00 45.38 153 ILE A O 1
ATOM 1242 N N . ALA A 1 154 ? 15.871 -16.598 -13.376 1.00 38.47 154 ALA A N 1
ATOM 1243 C CA . ALA A 1 154 ? 16.080 -17.940 -13.943 1.00 38.47 154 ALA A CA 1
ATOM 1244 C C . ALA A 1 154 ? 15.119 -19.026 -13.405 1.00 38.47 154 ALA A C 1
ATOM 1246 O O . ALA A 1 154 ? 14.891 -20.020 -14.089 1.00 38.47 154 ALA A O 1
ATOM 1247 N N . ASP A 1 155 ? 14.518 -18.819 -12.226 1.00 39.41 155 ASP A N 1
ATOM 1248 C CA . ASP A 1 155 ? 13.615 -19.783 -11.567 1.00 39.41 155 ASP A CA 1
ATOM 1249 C C . ASP A 1 155 ? 12.129 -19.391 -11.648 1.00 39.41 155 ASP A C 1
ATOM 1251 O O . ASP A 1 155 ? 11.272 -20.099 -11.115 1.00 39.41 155 ASP A O 1
ATOM 1255 N N . ALA A 1 156 ? 11.786 -18.287 -12.322 1.00 41.78 156 ALA A N 1
ATOM 1256 C CA . ALA A 1 156 ? 10.409 -17.819 -12.470 1.00 41.78 156 ALA A CA 1
ATOM 1257 C C . ALA A 1 156 ? 9.614 -18.648 -13.497 1.00 41.78 156 ALA A C 1
ATOM 1259 O O . ALA A 1 156 ? 9.032 -18.130 -14.450 1.00 41.78 156 ALA A O 1
ATOM 1260 N N . ALA A 1 157 ? 9.482 -19.952 -13.251 1.00 37.59 157 ALA A N 1
ATOM 1261 C CA . ALA A 1 157 ? 8.161 -20.525 -13.418 1.00 37.59 157 ALA A CA 1
ATOM 1262 C C . ALA A 1 157 ? 7.251 -19.747 -12.461 1.00 37.59 157 ALA A C 1
ATOM 1264 O O . ALA A 1 157 ? 7.452 -19.775 -11.247 1.00 37.59 157 ALA A O 1
ATOM 1265 N N . ARG A 1 158 ? 6.297 -18.996 -13.020 1.00 40.50 158 ARG A N 1
ATOM 1266 C CA . ARG A 1 158 ? 5.191 -18.378 -12.280 1.00 40.50 158 ARG A CA 1
ATOM 1267 C C . ARG A 1 158 ? 4.761 -19.364 -11.180 1.00 40.50 158 ARG A C 1
ATOM 1269 O O . ARG A 1 158 ? 4.436 -20.503 -11.538 1.00 40.50 158 ARG A O 1
ATOM 1276 N N . PRO A 1 159 ? 4.710 -19.002 -9.884 1.00 42.59 159 PRO A N 1
ATOM 1277 C CA . PRO A 1 159 ? 3.755 -19.664 -9.021 1.00 42.59 159 PRO A CA 1
ATOM 1278 C C . PRO A 1 159 ? 2.421 -19.363 -9.691 1.00 42.59 159 PRO A C 1
ATOM 1280 O O . PRO A 1 159 ? 1.925 -18.241 -9.660 1.00 42.59 159 PRO A O 1
ATOM 1283 N N . VAL A 1 160 ? 1.904 -20.325 -10.450 1.00 42.84 160 VAL A N 1
ATOM 1284 C CA . VAL A 1 160 ? 0.530 -20.282 -10.916 1.00 42.84 160 VAL A CA 1
ATOM 1285 C C . VAL A 1 160 ? -0.258 -20.177 -9.623 1.00 42.84 160 VAL A C 1
ATOM 1287 O O . VAL A 1 160 ? -0.336 -21.167 -8.898 1.00 42.84 160 VAL A O 1
ATOM 1290 N N . HIS A 1 161 ? -0.739 -18.978 -9.274 1.00 48.44 161 HIS A N 1
ATOM 1291 C CA . HIS A 1 161 ? -1.656 -18.828 -8.155 1.00 48.44 161 HIS A CA 1
ATOM 1292 C C . HIS A 1 161 ? -2.774 -19.828 -8.426 1.00 48.44 161 HIS A C 1
ATOM 1294 O O . HIS A 1 161 ? -3.411 -19.810 -9.483 1.00 48.44 161 HIS A O 1
ATOM 1300 N N . ALA A 1 162 ? -2.825 -20.841 -7.567 1.00 42.00 162 ALA A N 1
ATOM 1301 C CA . ALA A 1 162 ? -3.450 -22.105 -7.880 1.00 42.00 162 ALA A CA 1
ATOM 1302 C C . ALA A 1 162 ? -4.965 -21.908 -7.966 1.00 42.00 162 ALA A C 1
ATOM 1304 O O . ALA A 1 162 ? -5.653 -21.922 -6.955 1.00 42.00 162 ALA A O 1
ATOM 1305 N N . GLY A 1 163 ? -5.477 -21.755 -9.186 1.00 49.06 163 GLY A N 1
ATOM 1306 C CA . GLY A 1 163 ? -6.903 -21.834 -9.476 1.00 49.06 163 GLY A CA 1
ATOM 1307 C C . GLY A 1 163 ? -7.753 -20.666 -8.953 1.00 49.06 163 GLY A C 1
ATOM 1308 O O . GLY A 1 163 ? -7.232 -19.655 -8.487 1.00 49.06 163 GLY A O 1
ATOM 1309 N N . PRO A 1 164 ? -9.085 -20.775 -9.097 1.00 50.16 164 PRO A N 1
ATOM 1310 C CA . PRO A 1 164 ? -10.021 -19.773 -8.603 1.00 50.16 164 PRO A CA 1
ATOM 1311 C C . PRO A 1 164 ? -9.863 -19.590 -7.090 1.00 50.16 164 PRO A C 1
ATOM 1313 O O . PRO A 1 164 ? -9.954 -20.546 -6.321 1.00 50.16 164 PRO A O 1
ATOM 1316 N N . VAL A 1 165 ? -9.629 -18.346 -6.684 1.00 55.50 165 VAL A N 1
ATOM 1317 C CA . VAL A 1 165 ? -9.504 -17.939 -5.287 1.00 55.50 165 VAL A CA 1
ATOM 1318 C C . VAL A 1 165 ? -10.906 -17.796 -4.701 1.00 55.50 165 VAL A C 1
ATOM 1320 O O . VAL A 1 165 ? -11.714 -17.016 -5.204 1.00 55.50 165 VAL A O 1
ATOM 1323 N N . ASP A 1 166 ? -11.211 -18.560 -3.653 1.00 64.19 166 ASP A N 1
ATOM 1324 C CA . ASP A 1 166 ? -12.458 -18.394 -2.907 1.00 64.19 166 ASP A CA 1
ATOM 1325 C C . ASP A 1 166 ? -12.369 -17.144 -2.023 1.00 64.19 166 ASP A C 1
ATOM 1327 O O . ASP A 1 166 ? -11.755 -17.137 -0.956 1.00 64.19 166 ASP A O 1
ATOM 1331 N N . ARG A 1 167 ? -12.985 -16.068 -2.509 1.00 64.25 167 ARG A N 1
ATOM 1332 C CA . ARG A 1 167 ? -12.995 -14.741 -1.880 1.00 64.25 167 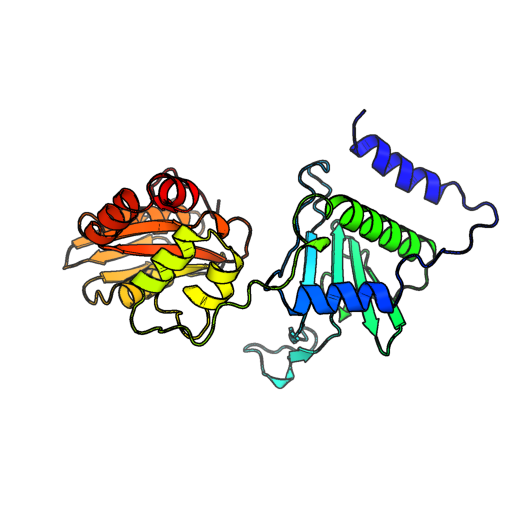ARG A CA 1
ATOM 1333 C C . ARG A 1 167 ? -13.998 -14.622 -0.737 1.00 64.25 167 ARG A C 1
ATOM 1335 O O . ARG A 1 167 ? -14.000 -13.625 -0.031 1.00 64.25 167 ARG A O 1
ATOM 1342 N N . THR A 1 168 ? -14.822 -15.646 -0.501 1.00 69.12 168 THR A N 1
ATOM 1343 C CA . THR A 1 168 ? -15.779 -15.649 0.617 1.00 69.12 168 THR A CA 1
ATOM 1344 C C . THR A 1 168 ? -15.107 -15.869 1.976 1.00 69.12 168 THR A C 1
ATOM 1346 O O . THR A 1 168 ? -15.750 -15.719 3.016 1.00 69.12 168 THR A O 1
ATOM 1349 N N . ALA A 1 169 ? -13.807 -16.184 1.987 1.00 83.88 169 ALA A N 1
ATOM 1350 C CA . ALA A 1 169 ? -13.031 -16.432 3.193 1.00 83.88 169 ALA A CA 1
ATOM 1351 C C . ALA A 1 169 ? -11.761 -15.556 3.262 1.00 83.88 169 ALA A C 1
ATOM 1353 O O . ALA A 1 169 ? -10.656 -16.088 3.119 1.00 83.88 169 ALA A O 1
ATOM 1354 N N . PRO A 1 170 ? -11.872 -14.242 3.557 1.00 87.62 170 PRO A N 1
ATOM 1355 C CA . PRO A 1 170 ? -10.725 -13.328 3.649 1.00 87.62 170 PRO A CA 1
ATOM 1356 C C . PRO A 1 170 ? -9.571 -13.861 4.509 1.00 87.62 170 PRO A C 1
ATOM 1358 O O . PRO A 1 170 ? -8.403 -13.800 4.132 1.00 87.62 170 PRO A O 1
ATOM 1361 N N . MET A 1 171 ? -9.897 -14.500 5.635 1.00 92.06 171 MET A N 1
ATOM 1362 C CA . MET A 1 171 ? -8.895 -15.073 6.533 1.00 92.06 171 MET A CA 1
ATOM 1363 C C . MET A 1 171 ? -8.105 -16.238 5.912 1.00 92.06 171 MET A C 1
ATOM 1365 O O . MET A 1 171 ? -6.948 -16.457 6.264 1.00 92.06 171 MET A O 1
ATOM 1369 N N . ALA A 1 172 ? -8.690 -17.000 4.982 1.00 90.88 172 ALA A N 1
ATOM 1370 C CA . ALA A 1 172 ? -7.958 -18.043 4.264 1.00 90.88 172 ALA A CA 1
ATOM 1371 C C . ALA A 1 172 ? -6.905 -17.438 3.320 1.00 90.88 172 ALA A C 1
ATOM 1373 O O . ALA A 1 172 ? -5.798 -17.967 3.227 1.00 90.88 172 ALA A O 1
ATOM 1374 N N . LEU A 1 173 ? -7.222 -16.303 2.688 1.00 91.06 173 LEU A N 1
ATOM 1375 C CA . LEU A 1 173 ? -6.298 -15.564 1.821 1.00 91.06 173 LEU A CA 1
ATOM 1376 C C . LEU A 1 173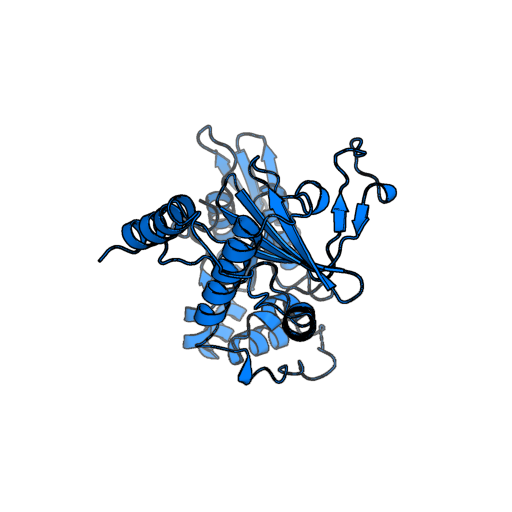 ? -5.148 -14.961 2.625 1.00 91.06 173 LEU A C 1
ATOM 1378 O O . LEU A 1 173 ? -3.987 -15.120 2.255 1.00 91.06 173 LEU A O 1
ATOM 1382 N N . ILE A 1 174 ? -5.455 -14.356 3.775 1.00 94.50 174 ILE A N 1
ATOM 1383 C CA . ILE A 1 174 ? -4.447 -13.805 4.691 1.00 94.50 174 ILE A CA 1
ATOM 1384 C C . ILE A 1 174 ? -3.490 -14.907 5.167 1.00 94.50 174 ILE A C 1
ATOM 1386 O O . ILE A 1 174 ? -2.273 -14.740 5.103 1.00 94.50 174 ILE A O 1
ATOM 1390 N N . ARG A 1 175 ? -4.014 -16.067 5.586 1.00 94.44 175 ARG A N 1
ATOM 1391 C CA . ARG A 1 175 ? -3.182 -17.222 5.966 1.00 94.44 175 ARG A CA 1
ATOM 1392 C C . ARG A 1 175 ? -2.316 -17.719 4.814 1.00 94.44 175 ARG A C 1
ATOM 1394 O O . ARG A 1 175 ? -1.148 -18.031 5.029 1.00 94.44 175 ARG A O 1
ATOM 1401 N N . HIS A 1 176 ? -2.870 -17.792 3.603 1.00 91.00 176 HIS A N 1
ATOM 1402 C CA . HIS A 1 176 ? -2.106 -18.191 2.424 1.00 91.00 176 HIS A CA 1
ATOM 1403 C C . HIS A 1 176 ? -0.948 -17.225 2.169 1.00 91.00 176 HIS A C 1
ATOM 1405 O O . HIS A 1 176 ? 0.184 -17.677 1.993 1.00 91.00 176 HIS A O 1
ATOM 1411 N N . TYR A 1 177 ? -1.217 -15.919 2.214 1.00 92.31 177 TYR A N 1
ATOM 1412 C CA . TYR A 1 177 ? -0.196 -14.890 2.070 1.00 92.31 177 TYR A CA 1
ATOM 1413 C C . TYR A 1 177 ? 0.904 -15.033 3.129 1.00 92.31 177 TYR A C 1
ATOM 1415 O O . TYR A 1 177 ? 2.078 -15.104 2.778 1.00 92.31 177 TYR A O 1
ATOM 1423 N N . ILE A 1 178 ? 0.541 -15.165 4.408 1.00 93.44 178 ILE A N 1
ATOM 1424 C CA . ILE A 1 178 ? 1.506 -15.316 5.509 1.00 93.44 178 ILE A CA 1
ATOM 1425 C C . ILE A 1 178 ? 2.375 -16.565 5.331 1.00 93.44 178 ILE A C 1
ATOM 1427 O O . ILE A 1 178 ? 3.592 -16.491 5.489 1.00 93.44 178 ILE A O 1
ATOM 1431 N N . ALA A 1 179 ? 1.764 -17.698 4.975 1.00 87.44 179 ALA A N 1
ATOM 1432 C CA . ALA A 1 179 ? 2.460 -18.975 4.851 1.00 87.44 179 ALA A CA 1
ATOM 1433 C C . ALA A 1 179 ? 3.469 -19.015 3.690 1.00 87.44 179 ALA A C 1
ATOM 1435 O O . ALA A 1 179 ? 4.454 -19.746 3.769 1.00 87.44 179 ALA A O 1
ATOM 1436 N N . HIS A 1 180 ? 3.225 -18.256 2.616 1.00 84.06 180 HIS A N 1
ATOM 1437 C CA . HIS A 1 180 ? 4.064 -18.276 1.411 1.00 84.06 180 HIS A CA 1
ATOM 1438 C C . HIS A 1 180 ? 4.920 -17.025 1.245 1.00 84.06 180 HIS A C 1
ATOM 1440 O O . HIS A 1 180 ? 5.900 -17.070 0.503 1.00 84.06 180 HIS A O 1
ATOM 1446 N N . ALA A 1 181 ? 4.587 -15.938 1.949 1.00 77.00 181 ALA A N 1
ATOM 1447 C CA . ALA A 1 181 ? 5.341 -14.694 1.947 1.00 77.00 181 ALA A CA 1
ATOM 1448 C C . ALA A 1 181 ? 5.616 -14.154 0.533 1.00 77.00 181 ALA A C 1
ATOM 1450 O O . ALA A 1 181 ? 6.722 -13.695 0.249 1.00 77.00 181 ALA A O 1
ATOM 1451 N N . ASP A 1 182 ? 4.635 -14.269 -0.363 1.00 77.69 182 ASP A N 1
ATOM 1452 C CA . ASP A 1 182 ? 4.773 -13.846 -1.752 1.00 77.69 182 ASP A CA 1
ATOM 1453 C C . ASP A 1 182 ? 4.232 -12.422 -1.935 1.00 77.69 182 ASP A C 1
ATOM 1455 O O . ASP A 1 182 ? 3.012 -12.238 -1.872 1.00 77.69 182 ASP A O 1
ATOM 1459 N N . PRO A 1 183 ? 5.090 -11.417 -2.200 1.00 73.06 183 PRO A N 1
ATOM 1460 C CA . PRO A 1 183 ? 4.635 -10.053 -2.428 1.00 73.06 183 PRO A CA 1
ATOM 1461 C C . PRO A 1 183 ? 3.647 -9.949 -3.594 1.00 73.06 183 PRO A C 1
ATOM 1463 O O . PRO A 1 183 ? 2.741 -9.131 -3.531 1.00 73.06 183 PRO A O 1
ATOM 1466 N N . HIS A 1 184 ? 3.743 -10.800 -4.623 1.00 73.44 184 HIS A N 1
ATOM 1467 C CA . HIS A 1 184 ? 2.774 -10.775 -5.727 1.00 73.44 184 HIS A CA 1
ATOM 1468 C C . HIS A 1 184 ? 1.370 -11.148 -5.262 1.00 73.44 184 HIS A C 1
ATOM 1470 O O . HIS A 1 184 ? 0.397 -10.537 -5.684 1.00 73.44 184 HIS A O 1
ATOM 1476 N N . TYR A 1 185 ? 1.256 -12.082 -4.317 1.00 81.50 185 TYR A N 1
ATOM 1477 C CA . TYR A 1 185 ? -0.036 -12.446 -3.752 1.00 81.50 185 TYR A CA 1
ATOM 1478 C C . TYR A 1 185 ? -0.672 -11.278 -2.982 1.00 81.50 185 TYR A C 1
ATOM 1480 O O . TYR A 1 185 ? -1.893 -11.137 -3.003 1.00 81.50 185 TYR A O 1
ATOM 1488 N N . LEU A 1 186 ? 0.129 -10.417 -2.338 1.00 85.19 186 LEU A N 1
ATOM 1489 C CA . LEU A 1 186 ? -0.378 -9.207 -1.683 1.00 85.19 186 LEU A CA 1
ATOM 1490 C C . LEU A 1 186 ? -1.069 -8.279 -2.690 1.00 85.19 186 LEU A C 1
ATOM 1492 O O . LEU A 1 186 ? -2.190 -7.861 -2.432 1.00 85.19 186 LEU A O 1
ATOM 1496 N N . PHE A 1 187 ? -0.433 -7.972 -3.820 1.00 80.69 187 PHE A N 1
ATOM 1497 C CA . PHE A 1 187 ? -0.975 -7.018 -4.797 1.00 80.69 187 PHE A CA 1
ATOM 1498 C C . PHE A 1 187 ? -2.039 -7.639 -5.708 1.00 80.69 187 PHE A C 1
ATOM 1500 O O . PHE A 1 187 ? -3.094 -7.050 -5.920 1.00 80.69 187 PHE A O 1
ATOM 1507 N N . ASP A 1 188 ? -1.790 -8.845 -6.213 1.00 76.56 188 ASP A N 1
ATOM 1508 C CA . ASP A 1 188 ? -2.608 -9.447 -7.268 1.00 76.56 188 ASP A CA 1
ATOM 1509 C C . ASP A 1 188 ? -3.847 -10.158 -6.704 1.00 76.56 188 ASP A C 1
ATOM 1511 O O . ASP A 1 188 ? -4.851 -10.314 -7.405 1.00 76.56 188 ASP A O 1
ATOM 1515 N N . VAL A 1 189 ? -3.773 -10.629 -5.451 1.00 81.50 189 VAL A N 1
ATOM 1516 C CA . VAL A 1 189 ? -4.812 -11.477 -4.850 1.00 81.50 189 VAL A CA 1
ATOM 1517 C C . VAL A 1 189 ? -5.402 -10.900 -3.577 1.00 81.50 189 VAL A C 1
ATOM 1519 O O . VAL A 1 189 ? -6.609 -11.001 -3.422 1.00 81.50 189 VAL A O 1
ATOM 1522 N N . LEU A 1 190 ? -4.600 -10.357 -2.658 1.00 83.62 190 LEU A N 1
ATOM 1523 C CA . LEU A 1 190 ? -5.110 -9.840 -1.385 1.00 83.62 190 LEU A CA 1
ATOM 1524 C C . LEU A 1 190 ? -5.625 -8.404 -1.523 1.00 83.62 190 LEU A C 1
ATOM 1526 O O . LEU A 1 190 ? -6.661 -8.074 -0.965 1.00 83.62 190 LEU A O 1
ATOM 1530 N N . GLY A 1 191 ? -4.917 -7.570 -2.279 1.00 79.69 191 GLY A N 1
ATOM 1531 C CA . GLY A 1 191 ? -5.272 -6.189 -2.600 1.00 79.69 191 GLY A CA 1
ATOM 1532 C C . GLY A 1 191 ? -5.764 -6.004 -4.034 1.00 79.69 191 GLY A C 1
ATOM 1533 O O . GLY A 1 191 ? -5.798 -4.873 -4.511 1.00 79.69 191 GLY A O 1
ATOM 1534 N N . GLY A 1 192 ? -6.102 -7.097 -4.723 1.00 74.44 192 GLY A N 1
ATOM 1535 C CA . GLY A 1 192 ? -6.598 -7.051 -6.092 1.00 74.44 192 GLY A CA 1
ATOM 1536 C C . GLY A 1 192 ? -7.994 -6.416 -6.184 1.00 74.44 192 GLY A C 1
ATOM 1537 O O . GLY A 1 192 ? -8.696 -6.302 -5.180 1.00 74.44 192 GLY A O 1
ATOM 1538 N N . PRO A 1 193 ? -8.458 -6.064 -7.396 1.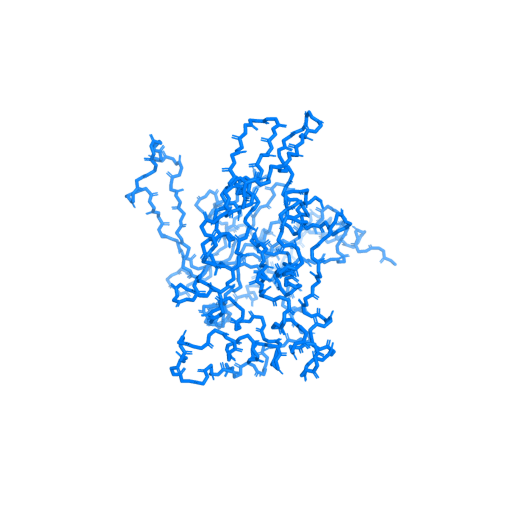00 65.62 193 PRO A N 1
ATOM 1539 C CA . PRO A 1 193 ? -9.726 -5.351 -7.615 1.00 65.62 193 PRO A CA 1
ATOM 1540 C C . PRO A 1 193 ? -10.978 -6.118 -7.168 1.00 65.62 193 PRO A C 1
ATOM 1542 O O . PRO A 1 193 ? -12.063 -5.554 -7.116 1.00 65.62 193 PRO A O 1
ATOM 1545 N N . ASP A 1 194 ? -10.838 -7.409 -6.881 1.00 68.25 194 ASP A N 1
ATOM 1546 C CA . ASP A 1 194 ? -11.927 -8.257 -6.416 1.00 68.25 194 ASP A CA 1
ATOM 1547 C C . ASP A 1 194 ? -11.853 -8.582 -4.906 1.00 68.25 194 ASP A C 1
ATOM 1549 O O . ASP A 1 194 ? -12.652 -9.383 -4.417 1.00 68.25 194 ASP A O 1
ATOM 1553 N N . THR A 1 195 ? -10.859 -8.044 -4.194 1.00 71.94 195 THR A N 1
ATOM 1554 C CA . THR A 1 195 ? -10.610 -8.220 -2.748 1.00 71.94 195 THR A CA 1
ATOM 1555 C C . THR A 1 195 ? -10.161 -6.899 -2.112 1.00 71.94 195 THR A C 1
ATOM 1557 O O . THR A 1 195 ? -9.379 -6.870 -1.157 1.00 71.94 195 THR A O 1
ATOM 1560 N N . ASP A 1 196 ? -10.625 -5.781 -2.666 1.00 72.44 196 ASP A N 1
ATOM 1561 C CA . ASP A 1 196 ? -10.349 -4.430 -2.171 1.00 72.44 196 ASP A CA 1
ATOM 1562 C C . ASP A 1 196 ? -10.938 -4.180 -0.767 1.00 72.44 196 ASP A C 1
ATOM 1564 O O . ASP A 1 196 ? -10.673 -3.152 -0.148 1.00 72.44 196 ASP A O 1
ATOM 1568 N N . ASP A 1 197 ? -11.679 -5.157 -0.240 1.00 81.19 197 ASP A N 1
ATOM 1569 C CA . ASP A 1 197 ? -12.275 -5.206 1.086 1.00 81.19 197 ASP A CA 1
ATOM 1570 C C . ASP A 1 197 ? -11.383 -5.852 2.170 1.00 81.19 197 ASP A C 1
ATOM 1572 O O . ASP A 1 197 ? -11.812 -5.981 3.319 1.00 81.19 197 ASP A O 1
ATOM 1576 N N . ILE A 1 198 ? -10.139 -6.234 1.850 1.00 89.06 198 ILE A N 1
ATOM 1577 C CA . ILE A 1 198 ? -9.213 -6.869 2.810 1.00 89.06 198 ILE A CA 1
ATOM 1578 C C . ILE A 1 198 ? -8.079 -5.933 3.244 1.00 89.06 198 ILE A C 1
ATOM 1580 O O . ILE A 1 198 ? -7.724 -5.881 4.426 1.00 89.06 198 ILE A O 1
ATOM 1584 N N . VAL A 1 199 ? -7.476 -5.223 2.290 1.00 93.75 199 VAL A N 1
ATOM 1585 C CA . VAL A 1 199 ? -6.276 -4.405 2.510 1.00 93.75 199 VAL A CA 1
ATOM 1586 C C . VAL A 1 199 ? -6.649 -2.929 2.502 1.00 93.75 199 VAL A C 1
ATOM 1588 O O . VAL A 1 199 ? -7.239 -2.426 1.551 1.00 93.75 199 VAL A O 1
ATOM 1591 N N . LEU A 1 200 ? -6.244 -2.207 3.544 1.00 95.75 200 LEU A N 1
ATOM 1592 C CA . LEU A 1 200 ? -6.281 -0.751 3.556 1.00 95.75 200 LEU A CA 1
ATOM 1593 C C . LEU A 1 200 ? -5.057 -0.217 2.808 1.00 95.75 200 LEU A C 1
ATOM 1595 O O . LEU A 1 200 ? -3.957 -0.193 3.361 1.00 95.75 200 LEU A O 1
ATOM 1599 N N . TRP A 1 201 ? -5.261 0.221 1.570 1.00 93.38 201 TRP A N 1
ATOM 1600 C CA . TRP A 1 201 ? -4.257 0.946 0.793 1.00 93.38 201 TRP A CA 1
ATOM 1601 C C . TRP A 1 201 ? -4.291 2.439 1.121 1.00 93.38 201 TRP A C 1
ATOM 1603 O O . TRP A 1 201 ? -5.357 3.064 1.109 1.00 93.38 201 TRP A O 1
ATOM 1613 N N . VAL A 1 202 ? -3.121 3.003 1.424 1.00 92.69 202 VAL A N 1
ATOM 1614 C CA . VAL A 1 202 ? -2.950 4.429 1.726 1.00 92.69 202 VAL A CA 1
ATOM 1615 C C . VAL A 1 202 ? -1.875 5.019 0.824 1.00 92.69 202 VAL A C 1
ATOM 1617 O O . VAL A 1 202 ? -0.701 4.658 0.932 1.00 92.69 202 VAL A O 1
ATOM 1620 N N . ASP A 1 203 ? -2.284 5.950 -0.033 1.00 87.94 203 ASP A N 1
ATOM 1621 C CA . ASP A 1 203 ? -1.406 6.705 -0.926 1.00 87.94 203 ASP A CA 1
ATOM 1622 C C . ASP A 1 203 ? -0.818 7.957 -0.241 1.00 87.94 203 ASP A C 1
ATOM 1624 O O . ASP A 1 203 ? -1.364 8.508 0.721 1.00 87.94 203 ASP A O 1
ATOM 1628 N N . ARG A 1 204 ? 0.301 8.457 -0.782 1.00 80.81 204 ARG A N 1
ATOM 1629 C CA . ARG A 1 204 ? 0.916 9.740 -0.407 1.00 80.81 204 ARG A CA 1
ATOM 1630 C C . ARG A 1 204 ? 0.101 10.972 -0.830 1.00 80.81 204 ARG A C 1
ATOM 1632 O O . ARG A 1 204 ? 0.485 12.093 -0.498 1.00 80.81 204 ARG A O 1
ATOM 1639 N N . GLY A 1 205 ? -0.976 10.844 -1.570 1.00 82.75 205 GLY A N 1
ATOM 1640 C CA . GLY A 1 205 ? -1.915 11.918 -1.874 1.00 82.75 205 GLY A CA 1
ATOM 1641 C C . GLY A 1 205 ? -3.219 11.808 -1.097 1.00 82.75 205 GLY A C 1
ATOM 1642 O O . GLY A 1 205 ? -4.056 12.690 -1.238 1.00 82.75 205 GLY A O 1
ATOM 1643 N N . GLU A 1 206 ? -3.403 10.750 -0.301 1.00 86.00 206 GLU A N 1
ATOM 1644 C CA . GLU A 1 206 ? -4.681 10.485 0.356 1.00 86.00 206 GLU A CA 1
ATOM 1645 C C . GLU A 1 206 ? -4.981 11.526 1.440 1.00 86.00 206 GLU A C 1
ATOM 1647 O O . GLU A 1 206 ? -4.101 11.869 2.238 1.00 86.00 206 GLU A O 1
ATOM 1652 N N . GLU A 1 207 ? -6.236 11.979 1.457 1.00 89.88 207 GLU A N 1
ATOM 1653 C CA . GLU A 1 207 ? -6.815 12.823 2.501 1.00 89.88 207 GLU A CA 1
ATOM 1654 C C . GLU A 1 207 ? -7.035 12.012 3.787 1.00 89.88 207 GLU A C 1
ATOM 1656 O O . GLU A 1 207 ? -7.498 10.866 3.775 1.00 89.88 207 GLU A O 1
ATOM 1661 N N . ASP A 1 208 ? -6.719 12.609 4.930 1.00 92.00 208 ASP A N 1
ATOM 1662 C CA . ASP A 1 208 ? -6.644 11.900 6.206 1.00 92.00 208 ASP A CA 1
ATOM 1663 C C . ASP A 1 208 ? -7.999 11.367 6.703 1.00 92.00 208 ASP A C 1
ATOM 1665 O O . ASP A 1 208 ? -8.061 10.303 7.330 1.00 92.00 208 ASP A O 1
ATOM 1669 N N . ASP A 1 209 ? -9.109 12.045 6.396 1.00 94.00 209 ASP A N 1
ATOM 1670 C CA . ASP A 1 209 ? -10.445 11.539 6.717 1.00 94.00 209 ASP A CA 1
ATOM 1671 C C . ASP A 1 209 ? -10.888 10.393 5.795 1.00 94.00 209 ASP A C 1
ATOM 1673 O O . ASP A 1 209 ? -11.607 9.498 6.251 1.00 94.00 209 ASP A O 1
ATOM 1677 N N . GLU A 1 210 ? -10.429 10.357 4.542 1.00 94.69 210 GLU A N 1
ATOM 1678 C CA . GLU A 1 210 ? -10.671 9.238 3.623 1.00 94.69 210 GLU A CA 1
ATOM 1679 C C . GLU A 1 210 ? -9.980 7.953 4.097 1.00 94.69 210 GLU A C 1
ATOM 1681 O O . GLU A 1 210 ? -10.597 6.884 4.067 1.00 94.69 210 GLU A O 1
ATOM 1686 N N . ILE A 1 211 ? -8.770 8.038 4.664 1.00 95.81 211 ILE A N 1
ATOM 1687 C CA . ILE A 1 211 ? -8.088 6.885 5.291 1.00 95.81 211 ILE A CA 1
ATOM 1688 C C . ILE A 1 211 ? -8.976 6.249 6.369 1.00 95.81 211 ILE A C 1
ATOM 1690 O O . ILE A 1 211 ? -9.142 5.025 6.426 1.00 95.81 211 ILE A O 1
ATOM 1694 N N . VAL A 1 212 ? -9.586 7.076 7.224 1.00 97.25 212 VAL A N 1
ATOM 1695 C CA . VAL A 1 212 ? -10.473 6.597 8.291 1.00 97.25 212 VAL A CA 1
ATOM 1696 C C . VAL A 1 212 ? -11.761 6.006 7.720 1.00 97.25 212 VAL A C 1
ATOM 1698 O O . VAL A 1 212 ? -12.199 4.956 8.196 1.00 97.25 212 VAL A O 1
ATOM 1701 N N . LYS A 1 213 ? -12.362 6.630 6.698 1.00 95.88 213 LYS A N 1
ATOM 1702 C CA . LYS A 1 213 ? -13.581 6.124 6.038 1.00 95.88 213 LYS A CA 1
ATOM 1703 C C . LYS A 1 213 ? -13.344 4.766 5.380 1.00 95.88 213 LYS A C 1
ATOM 1705 O O . LYS A 1 213 ? -14.151 3.858 5.580 1.00 95.88 213 LYS A O 1
ATOM 1710 N N . LYS A 1 214 ? -12.225 4.591 4.669 1.00 95.38 214 LYS A N 1
ATOM 1711 C CA . LYS A 1 214 ? -11.823 3.301 4.085 1.00 95.38 214 LYS A CA 1
ATOM 1712 C C . LYS A 1 214 ? -11.666 2.237 5.168 1.00 95.38 214 LYS A C 1
ATOM 1714 O O . LYS A 1 214 ? -12.257 1.167 5.072 1.00 95.38 214 LYS A O 1
ATOM 1719 N N . CYS A 1 215 ? -10.952 2.552 6.250 1.00 97.19 215 CYS A N 1
ATOM 1720 C CA . CYS A 1 215 ? -10.789 1.632 7.376 1.00 97.19 215 CYS A CA 1
ATOM 1721 C C . CYS A 1 215 ? -12.132 1.249 8.029 1.00 97.19 215 CYS A C 1
ATOM 1723 O O . CYS A 1 215 ? -12.369 0.079 8.332 1.00 97.19 215 CYS A O 1
ATOM 1725 N N . ALA A 1 216 ? -13.044 2.212 8.201 1.00 96.44 216 ALA A N 1
ATOM 1726 C CA . ALA A 1 216 ? -14.387 1.957 8.717 1.00 96.44 216 ALA A CA 1
ATOM 1727 C C . ALA A 1 216 ? -15.195 1.025 7.802 1.00 96.44 216 ALA A C 1
ATOM 1729 O O . ALA A 1 216 ? -15.894 0.144 8.305 1.00 96.44 216 ALA A O 1
ATOM 1730 N N . ALA A 1 217 ? -15.083 1.188 6.481 1.00 94.00 217 ALA A N 1
ATOM 1731 C CA . ALA A 1 217 ? -15.728 0.315 5.505 1.00 94.00 217 ALA A CA 1
ATOM 1732 C C . ALA A 1 217 ? -15.178 -1.119 5.574 1.00 94.00 217 ALA A C 1
ATOM 1734 O O . ALA A 1 217 ? -15.965 -2.054 5.717 1.00 94.00 217 ALA A O 1
ATOM 1735 N N . LEU A 1 218 ? -13.848 -1.281 5.582 1.00 93.31 218 LEU A N 1
ATOM 1736 C CA . LEU A 1 218 ? -13.170 -2.582 5.694 1.00 93.31 218 LEU A CA 1
ATOM 1737 C C . LEU A 1 218 ? -13.592 -3.348 6.951 1.00 93.31 218 LEU A C 1
ATOM 1739 O O . LEU A 1 218 ? -13.903 -4.535 6.910 1.00 93.31 218 LEU A O 1
ATOM 1743 N N . LEU A 1 219 ? -13.670 -2.650 8.083 1.00 94.00 219 LEU A N 1
ATOM 1744 C CA . LEU A 1 219 ? -14.080 -3.243 9.355 1.00 94.00 219 LEU A CA 1
ATOM 1745 C C . LEU A 1 219 ? -15.601 -3.354 9.523 1.00 94.00 219 LEU A C 1
ATOM 1747 O O . LEU A 1 219 ? -16.059 -3.799 10.578 1.00 94.00 219 LEU A O 1
ATOM 1751 N N . SER A 1 220 ? -16.392 -2.926 8.530 1.00 93.44 220 SER A N 1
ATOM 1752 C CA . SER A 1 220 ? -17.854 -2.820 8.627 1.00 93.44 220 SER A CA 1
ATOM 1753 C C . SER A 1 220 ? -18.301 -2.109 9.914 1.00 93.44 220 SER A C 1
ATOM 1755 O O . SER A 1 220 ? -19.215 -2.550 10.616 1.00 93.44 220 SER A O 1
ATOM 1757 N N . LEU A 1 221 ? -17.622 -1.008 10.251 1.00 94.88 221 LEU A N 1
ATOM 1758 C CA . LEU A 1 221 ? -17.736 -0.308 11.526 1.00 94.88 221 LEU A CA 1
ATOM 1759 C C . LEU A 1 221 ? -18.430 1.056 11.345 1.00 94.88 221 LEU A C 1
ATOM 1761 O O . LEU A 1 221 ? -17.761 2.088 11.320 1.00 94.88 221 LEU A O 1
ATOM 1765 N N . PRO A 1 222 ? -19.776 1.113 11.285 1.00 92.62 222 PRO A N 1
ATOM 1766 C CA . PRO A 1 222 ? -20.516 2.358 11.040 1.00 92.62 222 PRO A CA 1
ATOM 1767 C C . PRO A 1 222 ? -20.398 3.376 12.181 1.00 92.62 222 PRO A C 1
ATOM 1769 O O . PRO A 1 222 ? -20.804 4.525 12.043 1.00 92.62 222 PRO A O 1
ATOM 1772 N N . SER A 1 223 ? -19.889 2.950 13.338 1.00 94.56 223 SER A N 1
ATOM 1773 C CA . SER A 1 223 ? -19.649 3.819 14.483 1.00 94.56 223 SER A CA 1
ATOM 1774 C C . SER A 1 223 ? -18.335 4.591 14.389 1.00 94.56 223 SER A C 1
ATOM 1776 O O . SER A 1 223 ? -18.116 5.426 15.264 1.00 94.56 223 SER A O 1
ATOM 1778 N N . LEU A 1 224 ? -17.485 4.309 13.392 1.00 97.81 224 LEU A N 1
ATOM 1779 C CA . LEU A 1 224 ? -16.233 5.007 13.109 1.00 97.81 224 LEU A CA 1
ATOM 1780 C C . LEU A 1 224 ? -16.437 6.007 11.963 1.00 97.81 224 LEU A C 1
ATOM 1782 O O . LEU A 1 224 ? -16.881 5.645 10.878 1.00 97.81 224 LEU A O 1
ATOM 1786 N N . SER A 1 225 ? -16.089 7.265 12.199 1.00 96.56 225 SER A N 1
ATOM 1787 C CA . SER A 1 225 ? -16.174 8.341 11.209 1.00 96.56 225 SER A CA 1
ATOM 1788 C C . SER A 1 225 ? -15.063 9.355 11.435 1.00 96.56 225 SER A C 1
ATOM 1790 O O . SER A 1 225 ? -14.612 9.506 12.571 1.00 96.56 225 SER A O 1
ATOM 1792 N N . ALA A 1 226 ? -14.684 10.099 10.400 1.00 96.44 226 ALA A N 1
ATOM 1793 C CA . ALA A 1 226 ? -13.759 11.214 10.533 1.00 96.44 226 ALA A CA 1
ATOM 1794 C C . ALA A 1 226 ? -14.244 12.469 9.814 1.00 96.44 226 ALA A C 1
ATOM 1796 O O . ALA A 1 226 ? -15.031 12.399 8.867 1.00 96.44 226 ALA A O 1
ATOM 1797 N N . ARG A 1 227 ? -13.744 13.608 10.287 1.00 93.81 227 ARG A N 1
ATOM 1798 C CA . ARG A 1 227 ? -13.839 14.909 9.638 1.00 93.81 227 ARG A CA 1
ATOM 1799 C C . ARG A 1 227 ? -12.461 15.547 9.672 1.00 93.81 227 ARG A C 1
ATOM 1801 O O . ARG A 1 227 ? -11.882 15.665 10.748 1.00 93.81 227 ARG A O 1
ATOM 1808 N N . PHE A 1 228 ? -11.972 15.962 8.517 1.00 89.38 228 PHE A N 1
ATOM 1809 C CA . PHE A 1 228 ? -10.761 16.757 8.409 1.00 89.38 228 PHE A CA 1
ATOM 1810 C C . PHE A 1 228 ? -11.157 18.219 8.166 1.00 89.38 228 PHE A C 1
ATOM 1812 O O . PHE A 1 228 ? -12.020 18.516 7.337 1.00 89.38 228 PHE A O 1
ATOM 1819 N N . ASP A 1 229 ? -10.610 19.125 8.970 1.00 81.38 229 ASP A N 1
ATOM 1820 C CA . ASP A 1 229 ? -10.464 20.534 8.616 1.00 81.38 229 ASP A CA 1
ATOM 1821 C C . ASP A 1 229 ? -8.970 20.795 8.393 1.00 81.38 229 ASP A C 1
ATOM 1823 O O . ASP A 1 229 ? -8.168 20.093 8.991 1.00 81.38 229 ASP A O 1
ATOM 1827 N N . ASP A 1 230 ? -8.587 21.746 7.531 1.00 72.00 230 ASP A N 1
ATOM 1828 C CA . ASP A 1 230 ? -7.202 21.951 7.038 1.00 72.00 230 ASP A CA 1
ATOM 1829 C C . ASP A 1 230 ? -6.090 21.911 8.116 1.00 72.00 230 ASP A C 1
ATOM 1831 O O . ASP A 1 230 ? -4.913 21.773 7.798 1.00 72.00 230 ASP A O 1
ATOM 1835 N N . MET A 1 231 ? -6.450 22.070 9.391 1.00 82.56 231 MET A N 1
ATOM 1836 C CA . MET A 1 231 ? -5.557 22.115 10.544 1.00 82.56 231 MET A CA 1
ATOM 1837 C C . MET A 1 231 ? -5.729 20.944 11.524 1.00 82.56 231 MET A C 1
ATOM 1839 O O . MET A 1 231 ? -4.896 20.787 12.419 1.00 82.56 231 MET A O 1
ATOM 1843 N N . ALA A 1 232 ? -6.793 20.144 11.422 1.00 90.12 232 ALA A N 1
ATOM 1844 C CA . ALA A 1 232 ? -7.068 19.074 12.368 1.00 90.12 232 ALA A CA 1
ATOM 1845 C C . ALA A 1 232 ? -7.949 17.945 11.831 1.00 90.12 232 ALA A C 1
ATOM 1847 O O . ALA A 1 232 ? -8.945 18.144 11.135 1.00 90.12 232 ALA A O 1
ATOM 1848 N N . LEU A 1 233 ? -7.634 16.735 12.289 1.00 94.00 233 LEU A N 1
ATOM 1849 C CA . LEU A 1 233 ? -8.444 15.546 12.073 1.00 94.00 233 LEU A CA 1
ATOM 1850 C C . LEU A 1 233 ? -9.247 15.207 13.330 1.00 94.00 233 LEU A C 1
ATOM 1852 O O . LEU A 1 233 ? -8.711 15.043 14.425 1.00 94.00 233 LEU A O 1
ATOM 1856 N N . GLU A 1 234 ? -10.549 15.036 13.156 1.00 96.19 234 GLU A N 1
ATOM 1857 C CA . GLU A 1 234 ? -11.488 14.611 14.185 1.00 96.19 234 GLU A CA 1
ATOM 1858 C C . GLU A 1 234 ? -11.996 13.205 13.872 1.00 96.19 234 GLU A C 1
ATOM 1860 O O . GLU A 1 234 ? -12.814 13.022 12.975 1.00 96.19 234 GLU A O 1
ATOM 1865 N N . ILE A 1 235 ? -11.546 12.207 14.633 1.00 97.69 235 ILE A N 1
ATOM 1866 C CA . ILE A 1 235 ? -11.989 10.813 14.528 1.00 97.69 235 ILE A CA 1
ATOM 1867 C C . ILE A 1 235 ? -13.004 10.535 15.634 1.00 97.69 235 ILE A C 1
ATOM 1869 O O . ILE A 1 235 ? -12.700 10.660 16.819 1.00 97.69 235 ILE A O 1
ATOM 1873 N N . THR A 1 236 ? -14.210 10.110 15.271 1.00 97.25 236 THR A N 1
ATOM 1874 C CA . THR A 1 236 ? -15.250 9.702 16.221 1.00 97.25 236 THR A CA 1
ATOM 1875 C C . THR A 1 236 ? -15.478 8.201 16.141 1.00 97.25 236 THR A C 1
ATOM 1877 O O . THR A 1 236 ? -15.729 7.681 15.057 1.00 97.25 236 THR A O 1
ATOM 1880 N N . ARG A 1 237 ? -15.446 7.511 17.288 1.00 96.88 237 ARG A N 1
ATOM 1881 C CA . ARG A 1 237 ? -15.815 6.093 17.402 1.00 96.88 237 ARG A CA 1
ATOM 1882 C C . ARG A 1 237 ? -16.794 5.872 18.544 1.00 96.88 237 ARG A C 1
ATOM 1884 O O . ARG A 1 237 ? -16.481 6.165 19.693 1.00 96.88 237 ARG A O 1
ATOM 1891 N N . GLY A 1 238 ? -17.987 5.361 18.241 1.00 93.06 238 GLY A N 1
ATOM 1892 C CA . GLY A 1 238 ? -18.992 5.044 19.267 1.00 93.06 238 GLY A CA 1
ATOM 1893 C C . GLY A 1 238 ? -19.364 6.237 20.162 1.00 93.06 238 GLY A C 1
ATOM 1894 O O . GLY A 1 238 ? -19.650 6.053 21.341 1.00 93.06 238 GLY A O 1
ATOM 1895 N N . GLY A 1 239 ? -19.314 7.459 19.618 1.00 93.00 239 GLY A N 1
ATOM 1896 C CA . GLY A 1 239 ? -19.575 8.706 20.347 1.00 93.00 239 GLY A CA 1
ATOM 1897 C C . GLY A 1 239 ? -18.366 9.319 21.065 1.00 93.00 239 GLY A C 1
ATOM 1898 O O . GLY A 1 239 ? -18.500 10.397 21.638 1.00 93.00 239 GLY A O 1
ATOM 1899 N N . VAL A 1 240 ? -17.191 8.682 21.029 1.00 95.50 240 VAL A N 1
ATOM 1900 C CA . VAL A 1 240 ? -15.943 9.232 21.578 1.00 95.50 240 VAL A CA 1
ATOM 1901 C C . VAL A 1 240 ? -15.175 9.959 20.479 1.00 95.50 240 VAL A C 1
ATOM 1903 O O . VAL A 1 240 ? -14.819 9.344 19.476 1.00 95.50 240 VAL A O 1
ATOM 1906 N N . LEU A 1 241 ? -14.911 11.251 20.683 1.00 96.25 241 LEU A N 1
ATOM 1907 C CA . LEU A 1 241 ? -14.129 12.098 19.782 1.00 96.25 241 LEU A CA 1
ATOM 1908 C C . LEU A 1 241 ? -12.641 12.068 20.161 1.00 96.25 241 LEU A C 1
ATOM 1910 O O . LEU A 1 241 ? -12.280 12.349 21.302 1.00 96.25 241 LEU A O 1
ATOM 1914 N N . THR A 1 242 ? -11.788 11.779 19.184 1.00 96.19 242 THR A N 1
ATOM 1915 C CA . THR A 1 242 ? -10.332 11.939 19.232 1.00 96.19 242 THR A CA 1
ATOM 1916 C C . THR A 1 242 ? -9.945 13.001 18.219 1.00 96.19 242 THR A C 1
ATOM 1918 O O . THR A 1 242 ? -10.296 12.884 17.048 1.00 96.19 242 THR A O 1
ATOM 1921 N N . ARG A 1 243 ? -9.240 14.038 18.665 1.00 94.50 243 ARG A N 1
ATOM 1922 C CA . ARG A 1 243 ? -8.790 15.137 17.812 1.00 94.50 243 ARG A CA 1
ATOM 1923 C C . ARG A 1 243 ? -7.271 15.118 17.699 1.00 94.50 243 ARG A C 1
ATOM 1925 O O . ARG A 1 243 ? -6.589 14.940 18.708 1.00 94.50 243 ARG A O 1
ATOM 1932 N N . ILE A 1 244 ? -6.781 15.290 16.480 1.00 91.31 244 ILE A N 1
ATOM 1933 C CA . ILE A 1 244 ? -5.377 15.497 16.137 1.00 91.31 244 ILE A CA 1
ATOM 1934 C C . ILE A 1 244 ? -5.285 16.921 15.611 1.00 91.31 244 ILE A C 1
ATOM 1936 O O . ILE A 1 244 ? -5.958 17.243 14.637 1.00 91.31 244 ILE A O 1
ATOM 1940 N N . ASP A 1 245 ? -4.489 17.762 16.256 1.00 89.88 245 ASP A N 1
ATOM 1941 C CA . ASP A 1 245 ? -4.153 19.082 15.732 1.00 89.88 245 ASP A CA 1
ATOM 1942 C C . ASP A 1 245 ? -2.788 18.969 15.049 1.00 89.88 245 ASP A C 1
ATOM 1944 O O . ASP A 1 245 ? -1.811 18.578 15.691 1.00 89.88 245 ASP A O 1
ATOM 1948 N N . TYR A 1 246 ? -2.717 19.278 13.754 1.00 84.50 246 TYR A N 1
ATOM 1949 C CA . TYR A 1 246 ? -1.446 19.289 13.036 1.00 84.50 246 TYR A CA 1
ATOM 1950 C C . TYR A 1 246 ? -0.731 20.613 13.341 1.00 84.50 246 TYR A C 1
ATOM 1952 O O . TYR A 1 246 ? -1.298 21.696 13.170 1.00 84.50 246 TYR A O 1
ATOM 1960 N N . ASP A 1 247 ? 0.515 20.541 13.820 1.00 69.94 247 ASP A N 1
ATOM 1961 C CA . ASP A 1 247 ? 1.317 21.694 14.264 1.00 69.94 247 ASP A CA 1
ATOM 1962 C C . ASP A 1 247 ? 1.779 22.582 13.081 1.00 69.94 247 ASP A C 1
ATOM 1964 O O . ASP A 1 247 ? 2.968 22.694 12.778 1.00 69.94 247 ASP A O 1
ATOM 1968 N N . GLY A 1 248 ? 0.844 23.237 12.386 1.00 58.66 248 GLY A N 1
ATOM 1969 C CA . GLY A 1 248 ? 1.135 24.256 11.368 1.00 58.66 248 GLY A CA 1
ATOM 1970 C C . GLY A 1 248 ? 1.776 23.750 10.071 1.00 58.66 248 GLY A C 1
ATOM 1971 O O . GLY A 1 248 ? 2.195 24.575 9.258 1.00 58.66 248 GLY A O 1
ATOM 1972 N N . GLY A 1 249 ? 1.883 22.434 9.890 1.00 59.59 249 GLY A N 1
ATOM 1973 C CA . GLY A 1 249 ? 2.305 21.784 8.650 1.00 59.59 249 GLY A CA 1
ATOM 1974 C C . GLY A 1 249 ? 1.135 21.113 7.933 1.00 59.59 249 GLY A C 1
ATOM 1975 O O . GLY A 1 249 ? 0.067 20.949 8.520 1.00 59.59 249 GLY A O 1
ATOM 1976 N N . ASP A 1 250 ? 1.363 20.715 6.679 1.00 65.94 250 ASP A N 1
ATOM 1977 C CA . ASP A 1 250 ? 0.446 19.844 5.936 1.00 65.94 250 ASP A CA 1
ATOM 1978 C C . ASP A 1 250 ? 0.146 18.569 6.752 1.00 65.94 250 ASP A C 1
ATOM 1980 O O . ASP A 1 250 ? 0.969 18.137 7.570 1.00 65.94 250 ASP A O 1
ATOM 1984 N N . ALA A 1 251 ? -1.027 17.974 6.528 1.00 75.19 251 ALA A N 1
ATOM 1985 C CA . ALA A 1 251 ? -1.482 16.783 7.236 1.00 75.19 251 ALA A CA 1
ATOM 1986 C C . ALA A 1 251 ? -0.431 15.656 7.242 1.00 75.19 251 ALA A C 1
ATOM 1988 O O . ALA A 1 251 ? 0.303 15.441 6.271 1.00 75.19 251 ALA A O 1
ATOM 1989 N N . ASP A 1 252 ? -0.350 14.924 8.356 1.00 87.12 252 ASP A N 1
ATOM 1990 C CA . ASP A 1 252 ? 0.573 13.801 8.500 1.00 87.12 252 ASP A CA 1
ATOM 1991 C C . ASP A 1 252 ? -0.134 12.463 8.627 1.00 87.12 252 ASP A C 1
ATOM 1993 O O . ASP A 1 252 ? -0.655 12.107 9.687 1.00 87.12 252 ASP A O 1
ATOM 1997 N N . ARG A 1 253 ? -0.000 11.655 7.575 1.00 89.75 253 ARG A N 1
ATOM 1998 C CA . ARG A 1 253 ? -0.558 10.306 7.549 1.00 89.75 253 ARG A CA 1
ATOM 1999 C C . ARG A 1 253 ? 0.052 9.383 8.593 1.00 89.75 253 ARG A C 1
ATOM 2001 O O . ARG A 1 253 ? -0.657 8.502 9.073 1.00 89.75 253 ARG A O 1
ATOM 2008 N N . ASP A 1 254 ? 1.317 9.562 8.979 1.00 92.06 254 ASP A N 1
ATOM 2009 C CA . ASP A 1 254 ? 1.902 8.740 10.045 1.00 92.06 254 ASP A CA 1
ATOM 2010 C C . ASP A 1 254 ? 1.199 9.022 11.391 1.00 92.06 254 ASP A C 1
ATOM 2012 O O . ASP A 1 254 ? 0.867 8.093 12.132 1.00 92.06 254 ASP A O 1
ATOM 2016 N N . GLU A 1 255 ? 0.923 10.293 11.703 1.00 92.69 255 GLU A N 1
ATOM 2017 C CA . GLU A 1 255 ? 0.126 10.710 12.867 1.00 92.69 255 GLU A CA 1
ATOM 2018 C C . GLU A 1 255 ? -1.335 10.246 12.769 1.00 92.69 255 GLU A C 1
ATOM 2020 O O . GLU A 1 255 ? -1.866 9.705 13.745 1.00 92.69 255 GLU A O 1
ATOM 2025 N N . THR A 1 256 ? -1.960 10.356 11.597 1.00 94.38 256 THR A N 1
ATOM 2026 C CA . THR A 1 256 ? -3.329 9.879 11.345 1.00 94.38 256 THR A CA 1
ATOM 2027 C C . THR A 1 256 ? -3.471 8.387 11.564 1.00 94.38 256 THR A C 1
ATOM 2029 O O . THR A 1 256 ? -4.362 7.947 12.292 1.00 94.38 256 THR A O 1
ATOM 2032 N N . LEU A 1 257 ? -2.571 7.586 10.995 1.00 96.81 257 LEU A N 1
ATOM 2033 C CA . LEU A 1 257 ? -2.574 6.137 11.161 1.00 96.81 257 LEU A CA 1
ATOM 2034 C C . LEU A 1 257 ? -2.324 5.741 12.618 1.00 96.81 257 LEU A C 1
ATOM 2036 O O . LEU A 1 257 ? -2.984 4.835 13.130 1.00 96.81 257 LEU A O 1
ATOM 2040 N N . ALA A 1 258 ? -1.423 6.437 13.317 1.00 96.31 258 ALA A N 1
ATOM 2041 C CA . ALA A 1 258 ? -1.182 6.205 14.738 1.00 96.31 258 ALA A CA 1
ATOM 2042 C C . ALA A 1 258 ? -2.416 6.525 15.600 1.00 96.31 258 ALA A C 1
ATOM 2044 O O . ALA A 1 258 ? -2.750 5.756 16.508 1.00 96.31 258 ALA A O 1
ATOM 2045 N N . ALA A 1 259 ? -3.114 7.625 15.314 1.00 96.44 259 ALA A N 1
ATOM 2046 C CA . ALA A 1 259 ? -4.342 7.996 16.009 1.00 96.44 259 ALA A CA 1
ATOM 2047 C C . ALA A 1 259 ? -5.493 7.032 15.698 1.00 96.44 259 ALA A C 1
ATOM 2049 O O . ALA A 1 259 ? -6.165 6.571 16.622 1.00 96.44 259 ALA A O 1
ATOM 2050 N N . LEU A 1 260 ? -5.669 6.652 14.430 1.00 97.94 260 LEU A N 1
ATOM 2051 C CA . LEU A 1 260 ? -6.641 5.648 14.002 1.00 97.94 260 LEU A CA 1
ATOM 2052 C C . LEU A 1 260 ? -6.392 4.305 14.702 1.00 97.94 260 LEU A C 1
ATOM 2054 O O . LEU A 1 260 ? -7.311 3.743 15.296 1.00 97.94 260 LEU A O 1
ATOM 2058 N N . ALA A 1 261 ? -5.144 3.825 14.732 1.00 97.94 261 ALA A N 1
ATOM 2059 C CA . ALA A 1 261 ? -4.767 2.629 15.488 1.00 97.94 261 ALA A CA 1
ATOM 2060 C C . ALA A 1 261 ? -5.071 2.777 16.992 1.00 97.94 261 ALA A C 1
ATOM 2062 O O . ALA A 1 261 ? -5.482 1.824 17.654 1.00 97.94 261 ALA A O 1
ATOM 2063 N N . GLY A 1 262 ? -4.916 3.983 17.545 1.00 97.31 262 GLY A N 1
ATOM 2064 C CA . GLY A 1 262 ? -5.332 4.321 18.903 1.00 97.31 262 GLY A CA 1
ATOM 2065 C C . GLY A 1 262 ? -6.832 4.142 19.134 1.00 97.31 262 GLY A C 1
ATOM 2066 O O . GLY A 1 262 ? -7.214 3.463 20.085 1.00 97.31 262 GLY A O 1
ATOM 2067 N N . VAL A 1 263 ? -7.654 4.705 18.249 1.00 97.38 263 VAL A N 1
ATOM 2068 C CA . VAL A 1 263 ? -9.126 4.677 18.299 1.00 97.38 263 VAL A CA 1
ATOM 2069 C C . VAL A 1 263 ? -9.694 3.264 18.115 1.00 97.38 263 VAL A C 1
ATOM 2071 O O . VAL A 1 263 ? -10.704 2.906 18.726 1.00 97.38 263 VAL A O 1
ATOM 2074 N N . LEU A 1 264 ? -9.048 2.444 17.287 1.00 97.50 264 LEU A N 1
ATOM 2075 C CA . LEU A 1 264 ? -9.455 1.067 16.998 1.00 97.50 264 LEU A CA 1
ATOM 2076 C C . LEU A 1 264 ? -9.245 0.101 18.173 1.00 97.50 264 LEU A C 1
ATOM 2078 O O . LEU A 1 264 ? -9.976 -0.885 18.305 1.00 97.50 264 LEU A O 1
ATOM 2082 N N . ARG A 1 265 ? -8.286 0.395 19.056 1.00 96.06 265 ARG A N 1
ATOM 2083 C CA . ARG A 1 265 ? -8.032 -0.425 20.244 1.00 96.06 265 ARG A CA 1
ATOM 2084 C C . ARG A 1 265 ? -9.187 -0.338 21.256 1.00 96.06 265 ARG A C 1
ATOM 2086 O O . ARG A 1 265 ? -9.855 0.690 21.351 1.00 96.06 265 ARG A O 1
ATOM 2093 N N . PRO A 1 266 ? -9.408 -1.399 22.055 1.00 95.94 266 PRO A N 1
ATOM 2094 C CA . PRO A 1 266 ? -8.680 -2.674 22.051 1.00 95.94 266 PRO A CA 1
ATOM 2095 C C . PRO A 1 266 ? -9.210 -3.697 21.032 1.00 95.94 266 PRO A C 1
ATOM 2097 O O . PRO A 1 266 ? -8.613 -4.759 20.889 1.00 95.94 266 PRO A O 1
ATOM 2100 N N . ASP A 1 267 ? -10.323 -3.401 20.362 1.00 97.38 267 ASP A N 1
ATOM 2101 C CA . ASP A 1 267 ? -11.101 -4.399 19.616 1.00 97.38 267 ASP A CA 1
ATOM 2102 C C . ASP A 1 267 ? -10.434 -4.810 18.301 1.00 97.38 267 ASP A C 1
ATOM 2104 O O . ASP A 1 267 ? -10.507 -5.971 17.893 1.00 97.38 267 ASP A O 1
ATOM 2108 N N . PHE A 1 268 ? -9.744 -3.865 17.666 1.00 98.12 268 PHE A N 1
ATOM 2109 C CA . PHE A 1 268 ? -9.043 -4.064 16.406 1.00 98.12 268 PHE A CA 1
ATOM 2110 C C . PHE A 1 268 ? -7.587 -3.632 16.528 1.00 98.12 268 PHE A C 1
ATOM 2112 O O . PHE A 1 268 ? -7.224 -2.786 17.353 1.00 98.12 268 PHE A O 1
ATOM 2119 N N . GLU A 1 269 ? -6.754 -4.202 15.668 1.00 98.19 269 GLU A N 1
ATOM 2120 C CA . GLU A 1 269 ? -5.366 -3.805 15.524 1.00 98.19 269 GLU A CA 1
ATOM 2121 C C . GLU A 1 269 ? -5.042 -3.571 14.049 1.00 98.19 269 GLU A C 1
ATOM 2123 O O . GLU A 1 269 ? -5.350 -4.389 13.179 1.00 98.19 269 GLU A O 1
ATOM 2128 N N . LEU A 1 270 ? -4.436 -2.415 13.787 1.00 98.31 270 LEU A N 1
ATOM 2129 C CA . LEU A 1 270 ? -3.972 -2.004 12.472 1.00 98.31 270 LEU A CA 1
ATOM 2130 C C . LEU A 1 270 ? -2.483 -2.335 12.367 1.00 98.31 270 LEU A C 1
ATOM 2132 O O . LEU A 1 270 ? -1.684 -1.844 13.173 1.00 98.31 270 LEU A O 1
ATOM 2136 N N . ARG A 1 271 ? -2.098 -3.157 11.387 1.00 98.31 271 ARG A N 1
ATOM 2137 C CA . ARG A 1 271 ? -0.686 -3.478 11.135 1.00 98.31 271 ARG A CA 1
ATOM 2138 C C . ARG A 1 271 ? -0.277 -3.116 9.720 1.00 98.31 271 ARG A C 1
ATOM 2140 O O . ARG A 1 271 ? -0.990 -3.409 8.768 1.00 98.31 271 ARG A O 1
ATOM 2147 N N . TYR A 1 272 ? 0.890 -2.502 9.606 1.00 97.88 272 TYR A N 1
ATOM 2148 C CA . TYR A 1 272 ? 1.553 -2.200 8.347 1.00 97.88 272 TYR A CA 1
ATOM 2149 C C . TYR A 1 272 ? 2.182 -3.464 7.758 1.00 97.88 272 TYR A C 1
ATOM 2151 O O . TYR A 1 272 ? 2.870 -4.190 8.479 1.00 97.88 272 TYR A O 1
ATOM 2159 N N . CYS A 1 273 ? 1.969 -3.708 6.465 1.00 95.75 273 CYS A N 1
ATOM 2160 C CA . CYS A 1 273 ? 2.585 -4.809 5.738 1.00 95.75 273 CYS A CA 1
ATOM 2161 C C . CYS A 1 273 ? 3.933 -4.380 5.139 1.00 95.75 273 CYS A C 1
ATOM 2163 O O . CYS A 1 273 ? 3.992 -3.549 4.230 1.00 95.75 273 CYS A O 1
ATOM 2165 N N . THR A 1 274 ? 5.024 -4.961 5.634 1.00 88.56 274 THR A N 1
ATOM 2166 C CA . THR A 1 274 ? 6.399 -4.568 5.288 1.00 88.56 274 THR A CA 1
ATOM 2167 C C . THR A 1 274 ? 6.760 -4.842 3.830 1.00 88.56 274 THR A C 1
ATOM 2169 O O . THR A 1 274 ? 7.577 -4.114 3.274 1.00 88.56 274 THR A O 1
ATOM 2172 N N . ASP A 1 275 ? 6.106 -5.806 3.177 1.00 84.62 275 ASP A N 1
ATOM 2173 C CA . ASP A 1 275 ? 6.304 -6.085 1.747 1.00 84.62 275 ASP A CA 1
ATOM 2174 C C . ASP A 1 275 ? 5.778 -4.954 0.835 1.00 84.62 275 ASP A C 1
ATOM 2176 O O . ASP A 1 275 ? 6.173 -4.877 -0.327 1.00 84.62 275 ASP A O 1
ATOM 2180 N N . SER A 1 276 ? 4.937 -4.042 1.346 1.00 82.81 276 SER A N 1
ATOM 2181 C CA . SER A 1 276 ? 4.503 -2.847 0.600 1.00 82.81 276 SER A CA 1
ATOM 2182 C C . SER A 1 276 ? 5.505 -1.686 0.653 1.00 82.81 276 SER A C 1
ATOM 2184 O O . SER A 1 276 ? 5.313 -0.671 -0.018 1.00 82.81 276 SER A O 1
ATOM 2186 N N . GLN A 1 277 ? 6.603 -1.827 1.402 1.00 75.19 277 GLN A N 1
ATOM 2187 C CA . GLN A 1 277 ? 7.574 -0.756 1.593 1.00 75.19 277 GLN A CA 1
ATOM 2188 C C . GLN A 1 277 ? 8.207 -0.294 0.278 1.00 75.19 277 GLN A C 1
ATOM 2190 O O . GLN A 1 277 ? 8.807 -1.078 -0.451 1.00 75.19 277 GLN A O 1
ATOM 2195 N N . GLY A 1 278 ? 8.165 1.018 0.038 1.00 65.44 278 GLY A N 1
ATOM 2196 C CA . GLY A 1 278 ? 8.804 1.649 -1.119 1.00 65.44 278 GLY A CA 1
ATOM 2197 C C . GLY A 1 278 ? 7.913 1.773 -2.356 1.00 65.44 278 GLY A C 1
ATOM 2198 O O . GLY A 1 278 ? 8.341 2.418 -3.311 1.00 65.44 278 GLY A O 1
ATOM 2199 N N . ASN A 1 279 ? 6.693 1.231 -2.324 1.00 68.69 279 ASN A N 1
ATOM 2200 C CA . ASN A 1 279 ? 5.679 1.481 -3.350 1.00 68.69 279 ASN A CA 1
ATOM 2201 C C . ASN A 1 279 ? 5.024 2.863 -3.161 1.00 68.69 279 ASN A C 1
ATOM 2203 O O . ASN A 1 279 ? 5.253 3.532 -2.145 1.00 68.69 279 ASN A O 1
ATOM 2207 N N . SER A 1 280 ? 4.243 3.307 -4.155 1.00 70.88 280 SER A N 1
ATOM 2208 C CA . SER A 1 280 ? 3.450 4.545 -4.055 1.00 70.88 280 SER A CA 1
ATOM 2209 C C . SER A 1 280 ? 2.467 4.480 -2.884 1.00 70.88 280 SER A C 1
ATOM 2211 O O . SER A 1 280 ? 2.362 5.438 -2.115 1.00 70.88 280 SER A O 1
ATOM 2213 N N . ASP A 1 281 ? 1.871 3.299 -2.699 1.00 80.62 281 ASP A N 1
ATOM 2214 C CA . ASP A 1 281 ? 0.803 3.035 -1.746 1.00 80.62 281 ASP A CA 1
ATOM 2215 C C . ASP A 1 281 ? 1.300 2.058 -0.674 1.00 80.62 281 ASP A C 1
ATOM 2217 O O . ASP A 1 281 ? 1.894 1.015 -0.968 1.00 80.62 281 ASP A O 1
ATOM 2221 N N . ALA A 1 282 ? 1.044 2.381 0.592 1.00 90.19 282 ALA A N 1
ATOM 2222 C CA . ALA A 1 282 ? 1.356 1.508 1.716 1.00 90.19 282 ALA A CA 1
ATOM 2223 C C . ALA A 1 282 ? 0.152 0.620 2.060 1.00 90.19 282 ALA A C 1
ATOM 2225 O O . ALA A 1 282 ? -0.979 1.100 2.158 1.00 90.19 282 ALA A O 1
ATOM 2226 N N . ALA A 1 283 ? 0.409 -0.670 2.290 1.00 94.25 283 ALA A N 1
ATOM 2227 C CA . ALA A 1 283 ? -0.604 -1.646 2.676 1.00 94.25 283 ALA A CA 1
ATOM 2228 C C . ALA A 1 283 ? -0.717 -1.769 4.195 1.00 94.25 283 ALA A C 1
ATOM 2230 O O . ALA A 1 283 ? 0.274 -1.987 4.902 1.00 94.25 283 ALA A O 1
ATOM 2231 N N . PHE A 1 284 ? -1.950 -1.751 4.688 1.00 97.69 284 PHE A N 1
ATOM 2232 C CA . PHE A 1 284 ? -2.273 -2.038 6.078 1.00 97.69 284 PHE A CA 1
ATOM 2233 C C . PHE A 1 284 ? -3.368 -3.096 6.168 1.00 97.69 284 PHE A C 1
ATOM 2235 O O . PHE A 1 284 ? -4.295 -3.119 5.364 1.00 97.69 284 PHE A O 1
ATOM 2242 N N . LEU A 1 285 ? -3.288 -3.952 7.183 1.00 97.31 285 LEU A N 1
ATOM 2243 C CA . LEU A 1 285 ? -4.341 -4.907 7.520 1.00 97.31 285 LEU A CA 1
ATOM 2244 C C . LEU A 1 285 ? -5.010 -4.482 8.834 1.00 97.31 285 LEU A C 1
ATOM 2246 O O . LEU A 1 285 ? -4.406 -4.636 9.905 1.00 97.31 285 LEU A O 1
ATOM 2250 N N . PRO A 1 286 ? -6.236 -3.936 8.779 1.00 97.12 286 PRO A N 1
ATOM 2251 C CA . PRO A 1 286 ? -7.083 -3.796 9.952 1.00 97.12 286 PRO A CA 1
ATOM 2252 C C . PRO A 1 286 ? -7.793 -5.130 10.227 1.00 97.12 286 PRO A C 1
ATOM 2254 O O . PRO A 1 286 ? -8.593 -5.584 9.418 1.00 97.12 286 PRO A O 1
ATOM 2257 N N . LEU A 1 287 ? -7.531 -5.759 11.376 1.00 97.31 287 LEU A N 1
ATOM 2258 C CA . LEU A 1 287 ? -8.223 -6.993 11.782 1.00 97.31 287 LEU A CA 1
ATOM 2259 C C . LEU A 1 287 ? -8.675 -6.928 13.243 1.00 97.31 287 LEU A C 1
ATOM 2261 O O . LEU A 1 287 ? -8.074 -6.199 14.044 1.00 97.31 287 LEU A O 1
ATOM 2265 N N . PRO A 1 288 ? -9.702 -7.709 13.630 1.00 97.56 288 PRO A N 1
ATOM 2266 C CA . PRO A 1 288 ? -10.002 -7.960 15.031 1.00 97.56 288 PRO A CA 1
ATOM 2267 C C . PRO A 1 288 ? -8.757 -8.435 15.782 1.00 97.56 288 PRO A C 1
ATOM 2269 O O . PRO A 1 288 ? -7.981 -9.252 15.282 1.00 97.56 288 PRO A O 1
ATOM 2272 N N . ARG A 1 289 ? -8.581 -7.976 17.022 1.00 97.56 289 ARG A N 1
ATOM 2273 C CA . ARG A 1 289 ? -7.443 -8.392 17.857 1.00 97.56 289 ARG A CA 1
ATOM 2274 C C . ARG A 1 289 ? -7.360 -9.916 18.010 1.00 97.56 289 ARG A C 1
ATOM 2276 O O . ARG A 1 289 ? -6.269 -10.472 17.950 1.00 97.56 289 ARG A O 1
ATOM 2283 N N . ALA A 1 290 ? -8.502 -10.587 18.155 1.00 97.44 290 ALA A N 1
ATOM 2284 C CA . ALA A 1 290 ? -8.557 -12.043 18.274 1.00 97.44 290 ALA A CA 1
ATOM 2285 C C . ALA A 1 290 ? -8.011 -12.768 17.028 1.00 97.44 290 ALA A C 1
ATOM 2287 O O . ALA A 1 290 ? -7.393 -13.826 17.157 1.00 97.44 290 ALA A O 1
ATOM 2288 N N . ASP A 1 291 ? -8.199 -12.190 15.839 1.00 97.81 291 ASP A N 1
ATOM 2289 C CA . ASP A 1 291 ? -7.675 -12.754 14.597 1.00 97.81 291 ASP A CA 1
ATOM 2290 C C . ASP A 1 291 ? -6.159 -12.574 14.512 1.00 97.81 291 ASP A C 1
ATOM 2292 O O . ASP A 1 291 ? -5.453 -13.517 14.159 1.00 97.81 291 ASP A O 1
ATOM 2296 N N . TRP A 1 292 ? -5.625 -11.423 14.932 1.00 98.06 292 TRP A N 1
ATOM 2297 C CA . TRP A 1 292 ? -4.175 -11.246 15.057 1.00 98.06 292 TRP A CA 1
ATOM 2298 C C . TRP A 1 292 ? -3.551 -12.235 16.045 1.00 98.06 292 TRP A C 1
ATOM 2300 O O . TRP A 1 292 ? -2.577 -12.899 15.703 1.00 98.06 292 TRP A O 1
ATOM 2310 N N . GLU A 1 293 ? -4.140 -12.409 17.230 1.00 98.06 293 GLU A N 1
ATOM 2311 C CA . GLU A 1 293 ? -3.669 -13.378 18.233 1.00 98.06 293 GLU A CA 1
ATOM 2312 C C . GLU A 1 293 ? -3.723 -14.831 17.724 1.00 98.06 293 GLU A C 1
ATOM 2314 O O . GLU A 1 293 ? -2.953 -15.699 18.148 1.00 98.06 293 GLU A O 1
ATOM 2319 N N . MET A 1 294 ? -4.661 -15.142 16.831 1.00 98.25 294 MET A N 1
ATOM 2320 C CA . MET A 1 294 ? -4.716 -16.428 16.144 1.00 98.25 294 MET A CA 1
ATOM 2321 C C . MET A 1 294 ? -3.575 -16.558 15.128 1.00 98.25 294 MET A C 1
ATOM 2323 O O . MET A 1 294 ? -2.838 -17.541 15.186 1.00 98.25 294 MET A O 1
ATOM 2327 N N . LEU A 1 295 ? -3.378 -15.563 14.259 1.00 98.19 295 LEU A N 1
ATOM 2328 C CA . LEU A 1 295 ? -2.321 -15.576 13.243 1.00 98.19 295 LEU A CA 1
ATOM 2329 C C . LEU A 1 295 ? -0.921 -15.621 13.867 1.00 98.19 295 LEU A C 1
ATOM 2331 O O . LEU A 1 295 ? -0.063 -16.345 13.379 1.00 98.19 295 LEU A O 1
ATOM 2335 N N . GLU A 1 296 ? -0.692 -14.924 14.978 1.00 98.25 296 GLU A N 1
ATOM 2336 C CA . GLU A 1 296 ? 0.577 -14.969 15.717 1.00 98.25 296 GLU A CA 1
ATOM 2337 C C . GLU A 1 296 ? 0.853 -16.332 16.354 1.00 98.25 296 GLU A C 1
ATOM 2339 O O . GLU A 1 296 ? 2.009 -16.732 16.480 1.00 98.25 296 GLU A O 1
ATOM 2344 N N . ARG A 1 297 ? -0.191 -17.064 16.760 1.00 98.25 297 ARG A N 1
ATOM 2345 C CA . ARG A 1 297 ? -0.037 -18.436 17.263 1.00 98.25 297 ARG A CA 1
ATOM 2346 C C . ARG A 1 297 ? 0.229 -19.430 16.140 1.00 98.25 297 ARG A C 1
ATOM 2348 O O . ARG A 1 297 ? 0.978 -20.379 16.355 1.00 98.25 297 ARG A O 1
ATOM 2355 N N . GLU A 1 298 ? -0.395 -19.234 14.981 1.00 97.81 298 GLU A N 1
ATOM 2356 C CA . GLU A 1 298 ? -0.239 -20.110 13.816 1.00 97.81 298 GLU A CA 1
ATOM 2357 C C . GLU A 1 298 ? 1.098 -19.870 13.084 1.00 97.81 298 GLU A C 1
ATOM 2359 O O . GLU A 1 298 ? 1.753 -20.833 12.691 1.00 97.81 298 GLU A O 1
ATOM 2364 N N . TYR A 1 299 ? 1.526 -18.609 12.955 1.00 96.94 299 TYR A N 1
ATOM 2365 C CA . TYR A 1 299 ? 2.662 -18.172 12.131 1.00 96.94 299 TYR A CA 1
ATOM 2366 C C . TYR A 1 299 ? 3.518 -17.091 12.831 1.00 96.94 299 TYR A C 1
ATOM 2368 O O . TYR A 1 299 ? 3.631 -15.959 12.346 1.00 96.94 299 TYR A O 1
ATOM 2376 N N . PRO A 1 300 ? 4.115 -17.380 14.002 1.00 95.56 300 PRO A N 1
ATOM 2377 C CA . PRO A 1 300 ? 4.754 -16.359 14.836 1.00 95.56 300 PRO A CA 1
ATOM 2378 C C . PRO A 1 300 ? 5.907 -15.626 14.137 1.00 95.56 300 PRO A C 1
ATOM 2380 O O . PRO A 1 300 ? 6.060 -14.415 14.300 1.00 95.56 300 PRO A O 1
ATOM 2383 N N . ALA A 1 301 ? 6.730 -16.343 13.367 1.00 92.25 301 ALA A N 1
ATOM 2384 C CA . ALA A 1 301 ? 7.901 -15.766 12.711 1.00 92.25 301 ALA A CA 1
ATOM 2385 C C . ALA A 1 301 ? 7.510 -14.941 11.479 1.00 92.25 301 ALA A C 1
ATOM 2387 O O . ALA A 1 301 ? 8.033 -13.848 11.258 1.00 92.25 301 ALA A O 1
ATOM 2388 N N . GLU A 1 302 ? 6.573 -15.452 10.687 1.00 93.88 302 GLU A N 1
ATOM 2389 C CA . GLU A 1 302 ? 6.111 -14.833 9.453 1.00 93.88 302 GLU A CA 1
ATOM 2390 C C . GLU A 1 302 ? 5.319 -13.566 9.756 1.00 93.88 302 GLU A C 1
ATOM 2392 O O . GLU A 1 302 ? 5.588 -12.535 9.145 1.00 93.88 302 GLU A O 1
ATOM 2397 N N . VAL A 1 303 ? 4.419 -13.600 10.747 1.00 97.38 303 VAL A N 1
ATOM 2398 C CA . VAL A 1 303 ? 3.667 -12.412 11.174 1.00 97.38 303 VAL A CA 1
ATOM 2399 C C . VAL A 1 303 ? 4.609 -11.328 11.686 1.00 97.38 303 VAL A C 1
ATOM 2401 O O . VAL A 1 303 ? 4.487 -10.185 11.256 1.00 97.38 303 VAL A O 1
ATOM 2404 N N . ALA A 1 304 ? 5.584 -11.671 12.534 1.00 93.62 304 ALA A N 1
ATOM 2405 C CA . ALA A 1 304 ? 6.550 -10.698 13.048 1.00 93.62 304 ALA A CA 1
ATOM 2406 C C . ALA A 1 304 ? 7.427 -10.076 11.946 1.00 93.62 304 ALA A C 1
ATOM 2408 O O . ALA A 1 304 ? 7.874 -8.938 12.080 1.00 93.62 304 ALA A O 1
ATOM 2409 N N . ARG A 1 305 ? 7.687 -10.813 10.859 1.00 92.81 305 ARG A N 1
ATOM 2410 C CA . ARG A 1 305 ? 8.455 -10.322 9.707 1.00 92.81 305 ARG A CA 1
ATOM 2411 C C . ARG A 1 305 ? 7.612 -9.448 8.773 1.00 92.81 305 ARG A C 1
ATOM 2413 O O . ARG A 1 305 ? 8.105 -8.435 8.280 1.00 92.81 305 ARG A O 1
ATOM 2420 N N . LEU A 1 306 ? 6.382 -9.872 8.493 1.00 92.38 306 LEU A N 1
ATOM 2421 C CA . LEU A 1 306 ? 5.500 -9.266 7.493 1.00 92.38 306 LEU A CA 1
ATOM 2422 C C . LEU A 1 306 ? 4.707 -8.081 8.029 1.00 92.38 306 LEU A C 1
ATOM 2424 O O . LEU A 1 306 ? 4.383 -7.176 7.268 1.00 92.38 306 LEU A O 1
ATOM 2428 N N . PHE A 1 307 ? 4.368 -8.082 9.316 1.00 97.38 307 PHE A N 1
ATOM 2429 C CA . PHE A 1 307 ? 3.408 -7.139 9.869 1.00 97.38 307 PHE A CA 1
ATOM 2430 C C . PHE A 1 307 ? 3.963 -6.412 11.083 1.00 97.38 307 PHE A C 1
ATOM 2432 O O . PHE A 1 307 ? 4.299 -7.012 12.102 1.00 97.38 307 PHE A O 1
ATOM 2439 N N . THR A 1 308 ? 4.002 -5.086 10.987 1.00 97.31 308 THR A N 1
ATOM 2440 C CA . THR A 1 308 ? 4.418 -4.210 12.085 1.00 97.31 308 THR A CA 1
ATOM 2441 C C . THR A 1 308 ? 3.205 -3.469 12.644 1.00 97.31 308 THR A C 1
ATOM 2443 O O . THR A 1 308 ? 2.529 -2.772 11.884 1.00 97.31 308 THR A O 1
ATOM 2446 N N . PRO A 1 309 ? 2.905 -3.570 13.953 1.00 97.75 309 PRO A N 1
ATOM 2447 C CA . PRO A 1 309 ? 1.826 -2.801 14.564 1.00 97.75 309 PRO A CA 1
ATOM 2448 C C . PRO A 1 309 ? 1.999 -1.296 14.357 1.00 97.75 309 PRO A C 1
ATOM 2450 O O . PRO A 1 309 ? 3.067 -0.733 14.623 1.00 97.75 309 PRO A O 1
ATOM 2453 N N . VAL A 1 310 ? 0.933 -0.635 13.907 1.00 97.62 310 VAL A N 1
ATOM 2454 C CA . VAL A 1 310 ? 0.936 0.817 13.735 1.00 97.62 310 VAL A CA 1
ATOM 2455 C C . VAL A 1 310 ? 0.994 1.493 15.103 1.00 97.62 310 VAL A C 1
ATOM 2457 O O . VAL A 1 310 ? 0.261 1.159 16.036 1.00 97.62 310 VAL A O 1
ATOM 2460 N N . SER A 1 311 ? 1.907 2.450 15.234 1.00 93.81 311 SER A N 1
ATOM 2461 C CA . SER A 1 311 ? 2.163 3.193 16.465 1.00 93.81 311 SER A CA 1
ATOM 2462 C C . SER A 1 311 ? 2.771 4.555 16.142 1.00 93.81 311 SER A C 1
ATOM 2464 O O . SER A 1 311 ? 3.260 4.769 15.038 1.00 93.81 311 SER A O 1
ATOM 2466 N N . ALA A 1 312 ? 2.808 5.460 17.123 1.00 89.75 312 ALA A N 1
ATOM 2467 C CA . ALA A 1 312 ? 3.365 6.807 16.947 1.00 89.75 312 ALA A CA 1
ATOM 2468 C C . ALA A 1 312 ? 4.845 6.827 16.502 1.00 89.75 312 ALA A C 1
ATOM 2470 O O . ALA A 1 312 ? 5.317 7.821 15.949 1.00 89.75 312 ALA A O 1
ATOM 2471 N N . THR A 1 313 ? 5.585 5.741 16.750 1.00 90.81 313 THR A N 1
ATOM 2472 C CA . THR A 1 313 ? 6.998 5.602 16.373 1.00 90.81 313 THR A CA 1
ATOM 2473 C C . THR A 1 313 ? 7.205 5.019 14.980 1.00 90.81 313 THR A C 1
ATOM 2475 O O . THR A 1 313 ? 8.315 5.107 14.461 1.00 90.81 313 THR A O 1
ATOM 2478 N N . LEU A 1 314 ? 6.181 4.404 14.384 1.00 89.12 314 LEU A N 1
ATOM 2479 C CA . LEU A 1 314 ? 6.265 3.885 13.025 1.00 89.12 314 LEU A CA 1
ATOM 2480 C C . LEU A 1 314 ? 6.142 5.058 12.045 1.00 89.12 314 LEU A C 1
ATOM 2482 O O . LEU A 1 314 ? 5.178 5.814 12.119 1.00 89.12 314 LEU A O 1
ATOM 2486 N N . LYS A 1 315 ? 7.134 5.217 11.165 1.00 89.06 315 LYS A N 1
ATOM 2487 C CA . LYS A 1 315 ? 7.171 6.255 10.128 1.00 89.06 315 LYS A CA 1
ATOM 2488 C C . LYS A 1 315 ? 7.261 5.593 8.763 1.00 89.06 315 LYS A C 1
ATOM 2490 O O . LYS A 1 315 ? 8.160 4.782 8.538 1.00 89.06 315 LYS A O 1
ATOM 2495 N N . ILE A 1 316 ? 6.294 5.892 7.906 1.00 85.69 316 ILE A N 1
ATOM 2496 C CA . ILE A 1 316 ? 6.102 5.271 6.591 1.00 85.69 316 ILE A CA 1
ATOM 2497 C C . ILE A 1 316 ? 6.137 6.358 5.516 1.00 85.69 316 ILE A C 1
ATOM 2499 O O . ILE A 1 316 ? 6.777 6.192 4.472 1.00 85.69 316 ILE A O 1
ATOM 2503 N N . PHE A 1 317 ? 5.473 7.484 5.781 1.00 81.50 317 PHE A N 1
ATOM 2504 C CA . PHE A 1 317 ? 5.314 8.564 4.814 1.00 81.50 317 PHE A CA 1
ATOM 2505 C C . PHE A 1 317 ? 6.317 9.706 4.999 1.00 81.50 317 PHE A C 1
ATOM 2507 O O . PHE A 1 317 ? 6.633 10.365 4.002 1.00 81.50 317 PHE A O 1
ATOM 2514 N N . ARG A 1 318 ? 6.839 9.907 6.214 1.00 67.75 318 ARG A N 1
ATOM 2515 C CA . ARG A 1 318 ? 7.844 10.931 6.548 1.00 67.75 318 ARG A CA 1
ATOM 2516 C C . ARG A 1 318 ? 9.297 10.465 6.400 1.00 67.75 318 ARG A C 1
ATOM 2518 O O . ARG A 1 318 ? 9.599 9.286 6.691 1.00 67.75 318 ARG A O 1
#

pLDDT: mean 74.66, std 20.99, range [29.2, 98.31]

Foldseek 3Di:
DAVVVVVVVVVVVLVPPPDDDDDLPLPDALVNVVLVLVVVLVFPPQWDDFPPRHPPQQRFTWGWDNWDWDQQPVPADPPGDPVRIDTDFTWIWTDRVLKIWIWGQDPSGTWIFIDHGNDRDPVVTHTDPPSSSSNVVVVVVVVVVVVVPDDDDVPPPPPPPPDDDDLVCLLVLVLVCLVVVDLRSVVCPCCNPVNVLFKQKDALPDDLQVSQVSLCSSVVAPQWGWDDDQQKIWIGHVRDTDIDGHPPDGDDNLVSQQVSQVRCPDQWWKWWFPSCAPPRITIIGIDGPVSVVVCCVVRVPSCVVGIDTRHSPDDRND

Radius of gyration: 23.46 Å; chains: 1; bounding box: 60×46×56 Å

Sequence (318 aa):
MTIGRWFQGLISRNCESGGAGGKPTGRITPERLEAIFAYARGTTVESIGALHHAPRHLKFNLHFHPDPFEIDMRRAALPYRRDEIIAHPAHLDFSYMPRFAKISLVDGYVEYRWSETGQARYYDCAVTHDPAQIALIDDAFDLWEANLEERRIADAARPVHAGPVDRTAPMALIRHYIAHADPHYLFDVLGGPDTDDIVLWVDRGEEDDEIVKKCAALLSLPSLSARFDDMALEITRGGVLTRIDYDGGDADRDETLAALAGVLRPDFELRYCTDSQGNSDAAFLPLPRADWEMLEREYPAEVARLFTPVSATLKIFR